Protein AF-A0A1C6UHA3-F1 (afdb_monomer)

Radius of gyration: 32.93 Å; Cα contacts (8 Å, |Δi|>4): 120; chains: 1; bounding box: 100×25×101 Å

pLDDT: mean 80.38, std 15.26, range [44.84, 96.75]

Organism: NCBI:txid47854

Structure (mmCIF, N/CA/C/O backbone):
data_AF-A0A1C6UHA3-F1
#
_entry.id   AF-A0A1C6UHA3-F1
#
loop_
_atom_site.group_PDB
_atom_site.id
_atom_site.type_symbol
_atom_site.label_atom_id
_atom_site.label_alt_id
_atom_site.label_comp_id
_atom_site.label_asym_id
_atom_site.label_entity_id
_atom_site.label_seq_id
_atom_site.pdbx_PDB_ins_code
_atom_site.Cartn_x
_atom_site.Cartn_y
_atom_site.Cartn_z
_atom_site.occupancy
_atom_site.B_iso_or_equiv
_atom_site.auth_seq_id
_atom_site.auth_comp_id
_atom_site.auth_asym_id
_atom_site.auth_atom_id
_atom_site.pdbx_PDB_model_num
ATOM 1 N N . MET A 1 1 ? 71.022 3.881 -61.311 1.00 45.41 1 MET A N 1
ATOM 2 C CA . MET A 1 1 ? 70.542 4.663 -60.153 1.00 45.41 1 MET A CA 1
ATOM 3 C C . MET A 1 1 ? 69.041 4.876 -60.318 1.00 45.41 1 MET A C 1
ATOM 5 O O . MET A 1 1 ? 68.654 5.735 -61.092 1.00 45.41 1 MET A O 1
ATOM 9 N N . THR A 1 2 ? 68.198 4.044 -59.701 1.00 50.44 2 THR A N 1
ATOM 10 C CA . THR A 1 2 ? 66.730 4.044 -59.923 1.00 50.44 2 THR A CA 1
ATOM 11 C C . THR A 1 2 ? 65.929 3.877 -58.622 1.00 50.44 2 THR A C 1
ATOM 13 O O . THR A 1 2 ? 64.820 3.357 -58.639 1.00 50.44 2 THR A O 1
ATOM 16 N N . TRP A 1 3 ? 66.465 4.322 -57.479 1.00 54.47 3 TRP A N 1
ATOM 17 C CA . TRP A 1 3 ? 65.845 4.090 -56.164 1.00 54.47 3 TRP A CA 1
ATOM 18 C C . TRP A 1 3 ? 64.985 5.251 -55.613 1.00 54.47 3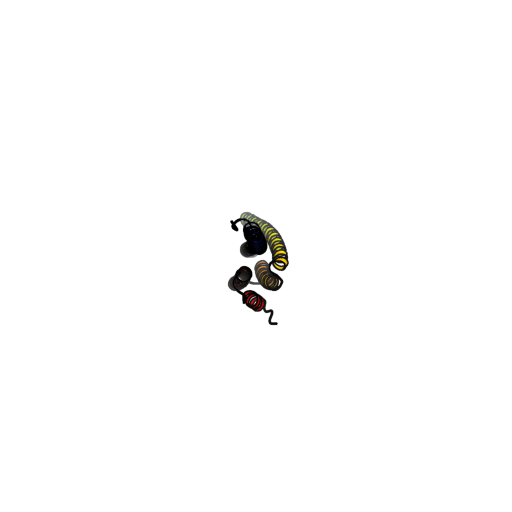 TRP A C 1
ATOM 20 O O . TRP A 1 3 ? 64.505 5.166 -54.492 1.00 54.47 3 TRP A O 1
ATOM 30 N N . GLU A 1 4 ? 64.726 6.327 -56.361 1.00 46.72 4 GLU A N 1
ATOM 31 C CA . GLU A 1 4 ? 64.036 7.505 -55.784 1.00 46.72 4 GLU A CA 1
ATOM 32 C C . GLU A 1 4 ? 62.542 7.646 -56.124 1.00 46.72 4 GLU A C 1
ATOM 34 O O . GLU A 1 4 ? 61.866 8.502 -55.562 1.00 46.72 4 GLU A O 1
ATOM 39 N N . TRP A 1 5 ? 61.962 6.781 -56.963 1.00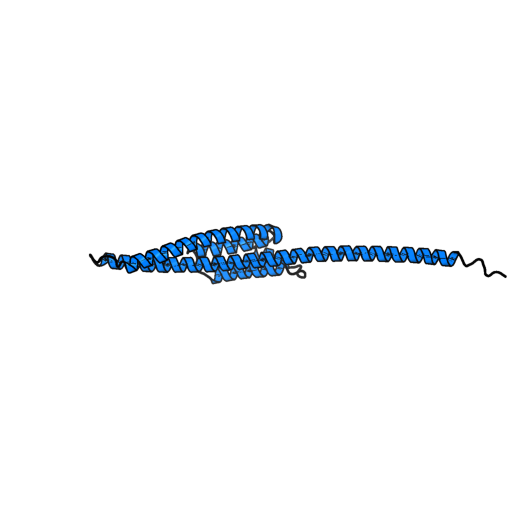 48.22 5 TRP A N 1
ATOM 40 C CA . TRP A 1 5 ? 60.587 6.995 -57.452 1.00 48.22 5 TRP A CA 1
ATOM 41 C C . TRP A 1 5 ? 59.474 6.219 -56.727 1.00 48.22 5 TRP A C 1
ATOM 43 O O . TRP A 1 5 ? 58.305 6.419 -57.041 1.00 48.22 5 TRP A O 1
ATOM 53 N N . LEU A 1 6 ? 59.783 5.373 -55.736 1.00 46.56 6 LEU A N 1
ATOM 54 C CA . LEU A 1 6 ? 58.764 4.594 -54.999 1.00 46.56 6 LEU A CA 1
ATOM 55 C C . LEU A 1 6 ? 58.391 5.165 -53.618 1.00 46.56 6 LEU A C 1
ATOM 57 O O . LEU A 1 6 ? 57.529 4.615 -52.934 1.00 46.56 6 LEU A O 1
ATOM 61 N N . ALA A 1 7 ? 59.000 6.275 -53.199 1.00 45.66 7 ALA A N 1
ATOM 62 C CA . ALA A 1 7 ? 58.782 6.850 -51.869 1.00 45.66 7 ALA A CA 1
ATOM 63 C C . ALA A 1 7 ? 57.411 7.547 -51.640 1.00 45.66 7 ALA A C 1
ATOM 65 O O . ALA A 1 7 ? 56.902 7.457 -50.518 1.00 45.66 7 ALA A O 1
ATOM 66 N N . PRO A 1 8 ? 56.755 8.206 -52.627 1.00 50.47 8 PRO A N 1
ATOM 67 C CA . PRO A 1 8 ? 55.516 8.950 -52.348 1.00 50.47 8 PRO A CA 1
ATOM 68 C C . PRO A 1 8 ? 54.247 8.084 -52.315 1.00 50.47 8 PRO A C 1
ATOM 70 O O . PRO A 1 8 ? 53.268 8.431 -51.658 1.00 50.47 8 PRO A O 1
ATOM 73 N N . THR A 1 9 ? 54.223 6.956 -53.028 1.00 46.12 9 THR A N 1
ATOM 74 C CA . THR A 1 9 ? 53.013 6.124 -53.149 1.00 46.12 9 THR A CA 1
ATOM 75 C C . THR A 1 9 ? 52.784 5.249 -51.921 1.00 46.12 9 THR A C 1
ATOM 77 O O . THR A 1 9 ? 51.642 5.076 -51.500 1.00 46.12 9 THR A O 1
ATOM 80 N N . ALA A 1 10 ? 53.850 4.745 -51.293 1.00 44.84 10 ALA A N 1
ATOM 81 C CA . ALA A 1 10 ? 53.740 3.925 -50.087 1.00 44.84 10 ALA A CA 1
ATOM 82 C C . ALA A 1 10 ? 53.212 4.728 -48.881 1.00 44.84 10 ALA A C 1
ATOM 84 O O . ALA A 1 10 ? 52.379 4.237 -48.123 1.00 44.84 10 ALA A O 1
ATOM 85 N N . THR A 1 11 ? 53.629 5.989 -48.731 1.00 47.34 11 THR A N 1
ATOM 86 C CA . THR A 1 11 ? 53.177 6.872 -47.641 1.00 47.34 11 THR A CA 1
ATOM 87 C C . THR A 1 11 ? 51.738 7.358 -47.830 1.00 47.34 11 THR A C 1
ATOM 89 O O . THR A 1 11 ? 50.995 7.439 -46.852 1.00 47.34 11 THR A O 1
ATOM 92 N N . ALA A 1 12 ? 51.293 7.588 -49.069 1.00 45.84 12 ALA A N 1
ATOM 93 C CA . ALA A 1 12 ? 49.904 7.954 -49.362 1.00 45.84 12 ALA A CA 1
ATOM 94 C C . ALA A 1 12 ? 48.902 6.822 -49.044 1.00 45.84 12 ALA A C 1
ATOM 96 O O . ALA A 1 12 ? 47.834 7.078 -48.485 1.00 45.84 12 ALA A O 1
ATOM 97 N N . VAL A 1 13 ? 49.253 5.562 -49.339 1.00 47.34 13 VAL A N 1
ATOM 98 C CA . VAL A 1 13 ? 48.403 4.390 -49.042 1.00 47.34 13 VAL A CA 1
ATOM 99 C C . VAL A 1 13 ? 48.335 4.116 -47.536 1.00 47.34 13 VAL A C 1
ATOM 101 O O . VAL A 1 13 ? 47.257 3.834 -47.015 1.00 47.34 13 VAL A O 1
ATOM 104 N N . VAL A 1 14 ? 49.450 4.275 -46.814 1.00 49.59 14 VAL A N 1
ATOM 105 C CA . VAL A 1 14 ? 49.478 4.171 -45.343 1.00 49.59 14 VAL A CA 1
ATOM 106 C C . VAL A 1 14 ? 48.678 5.305 -44.689 1.00 49.59 14 VAL A C 1
ATOM 108 O O . VAL A 1 14 ? 47.959 5.062 -43.722 1.00 49.59 14 VAL A O 1
ATOM 111 N N . GLY A 1 15 ? 48.718 6.520 -45.248 1.00 46.62 15 GLY A N 1
ATOM 112 C CA . GLY A 1 15 ? 47.900 7.650 -44.798 1.00 46.62 15 GLY A CA 1
ATOM 113 C C . GLY A 1 15 ? 46.396 7.401 -44.955 1.00 46.62 15 GLY A C 1
ATOM 114 O O . GLY A 1 15 ? 45.638 7.608 -44.010 1.00 46.62 15 GLY A O 1
ATOM 115 N N . LEU A 1 16 ? 45.954 6.879 -46.105 1.00 50.12 16 LEU A N 1
ATOM 116 C CA . LEU A 1 16 ? 44.545 6.531 -46.338 1.00 50.12 16 LEU A CA 1
ATOM 117 C C . LEU A 1 16 ? 44.081 5.333 -45.498 1.00 50.12 16 LEU A C 1
ATOM 119 O O . LEU A 1 16 ? 42.964 5.355 -44.986 1.00 50.12 16 LEU A O 1
ATOM 123 N N . ALA A 1 17 ? 44.931 4.323 -45.296 1.00 53.03 17 ALA A N 1
ATOM 124 C CA . ALA A 1 17 ? 44.636 3.202 -44.403 1.00 53.03 17 ALA A CA 1
ATOM 125 C C . ALA A 1 17 ? 44.541 3.648 -42.930 1.00 53.03 17 ALA A C 1
ATOM 127 O O . ALA A 1 17 ? 43.653 3.197 -42.208 1.00 53.03 17 ALA A O 1
ATOM 128 N N . GLY A 1 18 ? 45.392 4.584 -42.494 1.00 45.88 18 GLY A N 1
ATOM 129 C CA . GLY A 1 18 ? 45.322 5.201 -41.166 1.00 45.88 18 GLY A CA 1
ATOM 130 C C . GLY A 1 18 ? 44.066 6.054 -40.966 1.00 45.88 18 GLY A C 1
ATOM 131 O O . GLY A 1 18 ? 43.426 5.981 -39.916 1.00 45.88 18 GLY A O 1
ATOM 132 N N . ILE A 1 19 ? 43.647 6.805 -41.989 1.00 56.72 19 ILE A N 1
ATOM 133 C CA . ILE A 1 19 ? 42.394 7.579 -41.974 1.00 56.72 19 ILE A CA 1
ATOM 134 C C . ILE A 1 19 ? 41.176 6.640 -41.968 1.00 56.72 19 ILE A C 1
ATOM 136 O O . ILE A 1 19 ? 40.264 6.819 -41.168 1.00 56.72 19 ILE A O 1
ATOM 140 N N . ALA A 1 20 ? 41.165 5.587 -42.788 1.00 53.59 20 ALA A N 1
ATOM 141 C CA . ALA A 1 20 ? 40.077 4.607 -42.798 1.00 53.59 20 ALA A CA 1
ATOM 142 C C . ALA A 1 20 ? 39.985 3.831 -41.470 1.00 53.59 20 ALA A C 1
ATOM 144 O O . ALA A 1 20 ? 38.890 3.634 -40.942 1.00 53.59 20 ALA A O 1
ATOM 145 N N . GLY A 1 21 ? 41.128 3.452 -40.889 1.00 45.94 21 GLY A N 1
ATOM 146 C CA . GLY A 1 21 ? 41.209 2.791 -39.586 1.00 45.94 21 GLY A CA 1
ATOM 147 C C . GLY A 1 21 ? 40.730 3.680 -38.437 1.00 45.94 21 GLY A C 1
ATOM 148 O O . GLY A 1 21 ? 39.984 3.221 -37.575 1.00 45.94 21 GLY A O 1
ATOM 149 N N . THR A 1 22 ? 41.079 4.968 -38.447 1.00 59.91 22 THR A N 1
ATOM 150 C CA . THR A 1 22 ? 40.611 5.931 -37.435 1.00 59.91 22 THR A CA 1
ATOM 151 C C . THR A 1 22 ? 39.131 6.277 -37.593 1.00 59.91 22 THR A C 1
ATOM 153 O O . THR A 1 22 ? 38.433 6.370 -36.588 1.00 59.91 22 THR A O 1
ATOM 156 N N . VAL A 1 23 ? 38.603 6.373 -38.818 1.00 55.75 23 VAL A N 1
ATOM 157 C CA . VAL A 1 23 ? 37.156 6.536 -39.068 1.00 55.75 23 VAL A CA 1
ATOM 158 C C . VAL A 1 23 ? 36.370 5.285 -38.646 1.00 55.75 23 VAL A C 1
ATOM 160 O O . VAL A 1 23 ? 35.312 5.400 -38.021 1.00 55.75 23 VAL A O 1
ATOM 163 N N . GLY A 1 24 ? 36.892 4.084 -38.912 1.00 48.84 24 GLY A N 1
ATOM 164 C CA . GLY A 1 24 ? 36.317 2.816 -38.446 1.00 48.84 24 GLY A CA 1
ATOM 165 C C . GLY A 1 24 ? 36.322 2.688 -36.918 1.00 48.84 24 GLY A C 1
ATOM 166 O O . GLY A 1 24 ? 35.302 2.369 -36.310 1.00 48.84 24 GLY A O 1
ATOM 167 N N . ALA A 1 25 ? 37.438 3.026 -36.271 1.00 57.00 25 ALA A N 1
ATOM 168 C CA . ALA A 1 25 ? 37.541 3.042 -34.815 1.00 57.00 25 ALA A CA 1
ATOM 169 C C . ALA A 1 25 ? 36.638 4.114 -34.180 1.00 57.00 25 ALA A C 1
ATOM 171 O O . ALA A 1 25 ? 35.987 3.841 -33.176 1.00 57.00 25 ALA A O 1
ATOM 172 N N . ALA A 1 26 ? 36.526 5.305 -34.778 1.00 54.06 26 ALA A N 1
ATOM 173 C CA . ALA A 1 26 ? 35.651 6.373 -34.294 1.00 54.06 26 ALA A CA 1
ATOM 174 C C . ALA A 1 26 ? 34.162 6.026 -34.447 1.00 54.06 26 ALA A C 1
ATOM 176 O O . ALA A 1 26 ? 33.359 6.348 -33.573 1.00 54.06 26 ALA A O 1
ATOM 177 N N . THR A 1 27 ? 33.772 5.341 -35.526 1.00 55.53 27 THR A N 1
ATOM 178 C CA . THR A 1 27 ? 32.389 4.869 -35.708 1.00 55.53 27 THR A CA 1
ATOM 179 C C . THR A 1 27 ? 32.036 3.738 -34.744 1.00 55.53 27 THR A C 1
ATOM 181 O O . THR A 1 27 ? 30.939 3.753 -34.184 1.00 55.53 27 THR A O 1
ATOM 184 N N . LEU A 1 28 ? 32.963 2.814 -34.473 1.00 54.97 28 LEU A N 1
ATOM 185 C CA . LEU A 1 28 ? 32.806 1.799 -33.427 1.00 54.97 28 LEU A CA 1
ATOM 186 C C . LEU A 1 28 ? 32.741 2.428 -32.029 1.00 54.97 28 LEU A C 1
ATOM 188 O O . LEU A 1 28 ? 31.811 2.133 -31.286 1.00 54.97 28 LEU A O 1
ATOM 192 N N . ALA A 1 29 ? 33.645 3.354 -31.701 1.00 55.91 29 ALA A N 1
ATOM 193 C CA . ALA A 1 29 ? 33.641 4.076 -30.428 1.00 55.91 29 ALA A CA 1
ATOM 194 C C . ALA A 1 29 ? 32.355 4.894 -30.228 1.00 55.91 29 ALA A C 1
ATOM 196 O O . ALA A 1 29 ? 31.810 4.950 -29.130 1.00 55.91 29 ALA A O 1
ATOM 197 N N . ARG A 1 30 ? 31.813 5.495 -31.294 1.00 58.19 30 ARG A N 1
ATOM 198 C CA . ARG A 1 30 ? 30.532 6.209 -31.234 1.00 58.19 30 ARG A CA 1
ATOM 199 C C . ARG A 1 30 ? 29.360 5.255 -31.008 1.00 58.19 30 ARG A C 1
ATOM 201 O O . ARG A 1 30 ? 28.447 5.596 -30.263 1.00 58.19 30 ARG A O 1
ATOM 208 N N . ARG A 1 31 ? 29.374 4.064 -31.616 1.00 64.19 31 ARG A N 1
ATOM 209 C CA . ARG A 1 31 ? 28.359 3.026 -31.363 1.00 64.19 31 ARG A CA 1
ATOM 210 C C . ARG A 1 31 ? 28.413 2.533 -29.919 1.00 64.19 31 ARG A C 1
ATOM 212 O O . ARG A 1 31 ? 27.379 2.540 -29.263 1.00 64.19 31 ARG A O 1
ATOM 219 N N . THR A 1 32 ? 29.598 2.225 -29.395 1.00 62.12 32 THR A N 1
ATOM 220 C CA . THR A 1 32 ? 29.751 1.784 -28.000 1.00 62.12 32 THR A CA 1
ATOM 221 C C . THR A 1 32 ? 29.416 2.892 -26.998 1.00 62.12 32 THR A C 1
ATOM 223 O O . THR A 1 32 ? 28.831 2.614 -25.955 1.00 62.12 32 THR A O 1
ATOM 226 N N . GLN A 1 33 ? 29.690 4.164 -27.307 1.00 64.94 33 GLN A N 1
ATOM 227 C CA . GLN A 1 33 ? 29.239 5.301 -26.489 1.00 64.94 33 GLN A CA 1
ATOM 228 C C . GLN A 1 33 ? 27.713 5.453 -26.480 1.00 64.94 33 GLN A C 1
ATOM 230 O O . GLN A 1 33 ? 27.123 5.719 -25.437 1.00 64.94 33 GLN A O 1
ATOM 235 N N . ILE A 1 34 ? 27.052 5.259 -27.624 1.00 71.50 34 ILE A N 1
ATOM 236 C CA . ILE A 1 34 ? 25.585 5.300 -27.701 1.00 71.50 34 ILE A CA 1
ATOM 237 C C . ILE A 1 34 ? 24.976 4.119 -26.940 1.00 71.50 34 ILE A C 1
ATOM 239 O O . ILE A 1 34 ? 23.998 4.297 -26.219 1.00 71.50 34 ILE A O 1
ATOM 243 N N . GLU A 1 35 ? 25.546 2.923 -27.071 1.00 67.06 35 GLU A N 1
ATOM 244 C CA . GLU A 1 35 ? 25.091 1.733 -26.348 1.00 67.06 35 GLU A CA 1
ATOM 245 C C . GLU A 1 35 ? 25.299 1.870 -24.839 1.00 67.06 35 GLU A C 1
ATOM 247 O O . GLU A 1 35 ? 24.369 1.619 -24.080 1.00 67.06 35 GLU A O 1
ATOM 252 N N . THR A 1 36 ? 26.455 2.358 -24.384 1.00 69.19 36 THR A N 1
ATOM 253 C CA . THR A 1 36 ? 26.695 2.605 -22.951 1.00 69.19 36 THR A CA 1
ATOM 254 C C . THR A 1 36 ? 25.779 3.696 -22.396 1.00 69.19 36 THR A C 1
ATOM 256 O O . THR A 1 36 ? 25.233 3.520 -21.309 1.00 69.19 36 THR A O 1
ATOM 259 N N . ALA A 1 37 ? 25.519 4.773 -23.146 1.00 68.94 37 ALA A N 1
ATOM 260 C CA . ALA A 1 37 ? 24.550 5.798 -22.753 1.00 68.94 37 ALA A CA 1
ATOM 261 C C . ALA A 1 37 ? 23.113 5.248 -22.672 1.00 68.94 37 ALA A C 1
ATOM 263 O O . ALA A 1 37 ? 22.382 5.564 -21.733 1.00 68.94 37 ALA A O 1
ATOM 264 N N . ARG A 1 38 ? 22.709 4.383 -23.614 1.00 71.62 38 ARG A N 1
ATOM 265 C CA . ARG A 1 38 ? 21.411 3.687 -23.567 1.00 71.62 38 ARG A CA 1
ATOM 266 C C . ARG A 1 38 ? 21.313 2.766 -22.354 1.00 71.62 38 ARG A C 1
ATOM 268 O O . ARG A 1 38 ? 20.312 2.812 -21.649 1.00 71.62 38 ARG A O 1
ATOM 275 N N . MET A 1 39 ? 22.355 1.986 -22.076 1.00 73.62 39 MET A N 1
ATOM 276 C CA . MET A 1 39 ? 22.399 1.102 -20.908 1.00 73.62 39 MET A CA 1
ATOM 277 C C . MET A 1 39 ? 22.382 1.890 -19.593 1.00 73.62 39 MET A C 1
ATOM 279 O O . MET A 1 39 ? 21.718 1.481 -18.645 1.00 73.62 39 MET A O 1
ATOM 283 N N . ALA A 1 40 ? 23.037 3.053 -19.537 1.00 74.88 40 ALA A N 1
ATOM 284 C CA . ALA A 1 40 ? 22.969 3.948 -18.383 1.00 74.88 40 ALA A CA 1
ATOM 285 C C . ALA A 1 40 ? 21.541 4.470 -18.145 1.00 74.88 40 ALA A C 1
ATOM 287 O O . ALA A 1 40 ? 21.077 4.462 -17.007 1.00 74.88 40 ALA A O 1
ATOM 288 N N . ALA A 1 41 ? 20.824 4.857 -19.206 1.00 77.75 41 ALA A N 1
ATOM 289 C CA . ALA A 1 41 ? 19.432 5.297 -19.109 1.00 77.75 41 ALA A CA 1
ATOM 290 C C . ALA A 1 41 ? 18.488 4.169 -18.649 1.00 77.75 41 ALA A C 1
ATOM 292 O O . ALA A 1 41 ? 17.648 4.389 -17.778 1.00 77.75 41 ALA A O 1
ATOM 293 N N . VAL A 1 42 ? 18.657 2.950 -19.176 1.00 82.81 42 VAL A N 1
ATOM 294 C CA . VAL A 1 42 ? 17.879 1.770 -18.754 1.00 82.81 42 VAL A CA 1
ATOM 295 C C . VAL A 1 42 ? 18.142 1.437 -17.286 1.00 82.81 42 VAL A C 1
ATOM 297 O O . VAL A 1 42 ? 17.204 1.242 -16.517 1.00 82.81 42 VAL A O 1
ATOM 300 N N . ASN A 1 43 ? 19.408 1.433 -16.864 1.00 83.19 43 ASN A N 1
ATOM 301 C CA . ASN A 1 43 ? 19.765 1.174 -15.472 1.00 83.19 43 ASN A CA 1
ATOM 302 C C . ASN A 1 43 ? 19.211 2.242 -14.523 1.00 83.19 43 ASN A C 1
ATOM 304 O O . ASN A 1 43 ? 18.734 1.893 -13.446 1.00 83.19 43 ASN A O 1
ATOM 308 N N . ALA A 1 44 ? 19.231 3.519 -14.915 1.00 85.38 44 ALA A N 1
ATOM 309 C CA . ALA A 1 44 ? 18.640 4.597 -14.126 1.00 85.38 44 ALA A CA 1
ATOM 310 C C . ALA A 1 44 ? 17.129 4.390 -13.929 1.00 85.38 44 ALA A C 1
ATOM 312 O O . ALA A 1 44 ? 16.651 4.448 -12.797 1.00 85.38 44 ALA A O 1
ATOM 313 N N . LEU A 1 45 ? 16.402 4.048 -14.999 1.00 86.56 45 LEU A N 1
ATOM 314 C CA . LEU A 1 45 ? 14.971 3.745 -14.926 1.00 86.56 45 LEU A CA 1
ATOM 315 C C . LEU A 1 45 ? 14.681 2.526 -14.035 1.00 86.56 45 LEU A C 1
ATOM 317 O O . LEU A 1 45 ? 13.744 2.549 -13.242 1.00 86.56 45 LEU A O 1
ATOM 321 N N . LEU A 1 46 ? 15.489 1.465 -14.126 1.00 89.38 46 LEU A N 1
ATOM 322 C CA . LEU A 1 46 ? 15.340 0.288 -13.263 1.00 89.38 46 LEU A CA 1
ATOM 323 C C . LEU A 1 46 ? 15.562 0.622 -11.782 1.00 89.38 46 LEU A C 1
ATOM 325 O O . LEU A 1 46 ? 14.874 0.074 -10.924 1.00 89.38 46 LEU A O 1
ATOM 329 N N . GLN A 1 47 ? 16.500 1.517 -11.463 1.00 90.44 47 GLN A N 1
ATOM 330 C CA . GLN A 1 47 ? 16.698 1.977 -10.086 1.00 90.44 47 GLN A CA 1
ATOM 331 C C . GLN A 1 47 ? 15.519 2.820 -9.592 1.00 90.44 47 GLN A C 1
ATOM 333 O O . GLN A 1 47 ? 15.061 2.621 -8.468 1.00 90.44 47 GLN A O 1
ATOM 338 N N . GLU A 1 48 ? 14.981 3.702 -10.435 1.00 91.31 48 GLU A N 1
ATOM 339 C CA . GLU A 1 48 ? 13.786 4.488 -10.113 1.00 91.31 48 GLU A CA 1
ATOM 340 C C . GLU A 1 48 ? 12.565 3.590 -9.865 1.00 91.31 48 GLU A C 1
ATOM 342 O O . GLU A 1 48 ? 11.885 3.746 -8.849 1.00 91.31 48 GLU A O 1
ATOM 347 N N . LYS A 1 49 ? 12.347 2.582 -10.725 1.00 93.19 49 LYS A N 1
ATOM 348 C CA . LYS A 1 49 ? 11.331 1.535 -10.539 1.00 93.19 49 LYS A CA 1
ATOM 349 C C . LYS A 1 49 ? 11.476 0.841 -9.190 1.00 93.19 49 LYS A C 1
ATOM 351 O O . LYS A 1 49 ? 10.533 0.829 -8.406 1.00 93.19 49 LYS A O 1
ATOM 356 N N . ARG A 1 50 ? 12.666 0.317 -8.878 1.00 93.62 50 ARG A N 1
ATOM 357 C CA . ARG A 1 50 ? 12.932 -0.380 -7.605 1.00 93.62 50 ARG A CA 1
ATOM 358 C C . ARG A 1 50 ? 12.662 0.512 -6.396 1.00 93.62 50 ARG A C 1
ATOM 360 O O . ARG A 1 50 ? 12.021 0.067 -5.447 1.00 93.62 50 ARG A O 1
ATOM 367 N N . ALA A 1 51 ? 13.101 1.769 -6.442 1.00 94.75 51 ALA A N 1
ATOM 368 C CA . ALA A 1 51 ? 12.861 2.728 -5.370 1.00 94.75 51 ALA A CA 1
ATOM 369 C C . ALA A 1 51 ? 11.365 3.036 -5.202 1.00 94.75 51 ALA A C 1
ATOM 371 O O . ALA A 1 51 ? 10.861 3.088 -4.082 1.00 94.75 51 ALA A O 1
ATOM 372 N N . LEU A 1 52 ? 10.627 3.217 -6.300 1.00 95.25 52 LEU A N 1
ATOM 373 C CA . LEU A 1 52 ? 9.180 3.401 -6.254 1.00 95.25 52 LEU A CA 1
ATOM 374 C C . LEU A 1 52 ? 8.462 2.174 -5.684 1.00 95.25 52 LEU A C 1
ATOM 376 O O . LEU A 1 52 ? 7.595 2.332 -4.830 1.00 95.25 52 LEU A O 1
ATOM 380 N N . TYR A 1 53 ? 8.831 0.975 -6.125 1.00 96.06 53 TYR A N 1
ATOM 381 C CA . TYR A 1 53 ? 8.192 -0.277 -5.718 1.00 96.06 53 TYR A CA 1
ATOM 382 C C . TYR A 1 53 ? 8.403 -0.545 -4.232 1.00 96.06 53 TYR A C 1
ATOM 384 O O . TYR A 1 53 ? 7.439 -0.817 -3.522 1.00 96.06 53 TYR A O 1
ATOM 392 N N . ALA A 1 54 ? 9.625 -0.341 -3.736 1.00 95.50 54 ALA A N 1
ATOM 393 C CA . ALA A 1 54 ? 9.919 -0.422 -2.310 1.00 95.50 54 ALA A CA 1
ATOM 394 C C . ALA A 1 54 ? 9.095 0.586 -1.492 1.00 95.50 54 ALA A C 1
ATOM 396 O O . ALA A 1 54 ? 8.497 0.213 -0.487 1.00 95.50 54 ALA A O 1
ATOM 397 N N . ARG A 1 55 ? 8.999 1.849 -1.942 1.00 96.56 55 ARG A N 1
ATOM 398 C CA . ARG A 1 55 ? 8.172 2.870 -1.270 1.00 96.56 55 ARG A CA 1
ATOM 399 C C . ARG A 1 55 ? 6.691 2.492 -1.248 1.00 96.56 55 ARG A C 1
ATOM 401 O O . ARG A 1 55 ? 6.038 2.700 -0.234 1.00 96.56 55 ARG A O 1
ATOM 408 N N . TYR A 1 56 ? 6.167 1.949 -2.348 1.00 96.75 56 TYR A N 1
ATOM 409 C CA . TYR A 1 56 ? 4.772 1.518 -2.428 1.00 96.75 56 TYR A CA 1
ATOM 410 C C . TYR A 1 56 ? 4.482 0.361 -1.470 1.00 96.75 56 TYR A C 1
ATOM 412 O O . TYR A 1 56 ? 3.515 0.430 -0.719 1.00 96.75 56 TYR A O 1
ATOM 420 N N . LEU A 1 57 ? 5.324 -0.678 -1.476 1.00 95.62 57 LEU A N 1
ATOM 421 C CA . LEU A 1 57 ? 5.156 -1.838 -0.597 1.00 95.62 57 LEU A CA 1
ATOM 422 C C . LEU A 1 57 ? 5.255 -1.439 0.877 1.00 95.62 57 LEU A C 1
ATOM 424 O O . LEU A 1 57 ? 4.387 -1.813 1.656 1.00 95.62 57 LEU A O 1
ATOM 428 N N . HIS A 1 58 ? 6.227 -0.598 1.234 1.00 95.62 58 HIS A N 1
ATOM 429 C CA . HIS A 1 58 ? 6.364 -0.111 2.604 1.00 95.62 58 HIS A CA 1
ATOM 430 C C . HIS A 1 58 ? 5.143 0.706 3.050 1.00 95.62 58 HIS A C 1
ATOM 432 O O . HIS A 1 58 ? 4.585 0.457 4.111 1.00 95.62 58 HIS A O 1
ATOM 438 N N . ALA A 1 59 ? 4.642 1.608 2.197 1.00 95.12 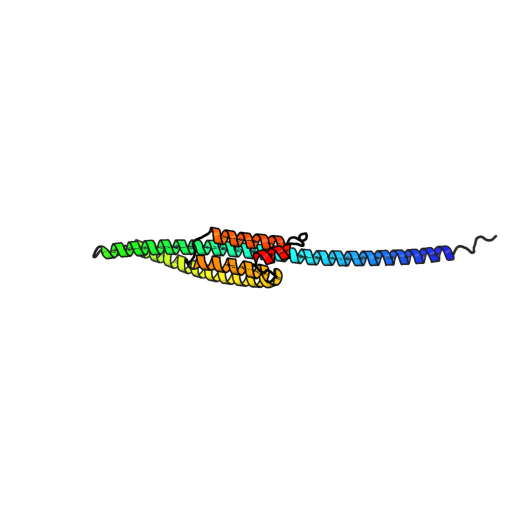59 ALA A N 1
ATOM 439 C CA . ALA A 1 59 ? 3.422 2.357 2.494 1.00 95.12 59 ALA A CA 1
ATOM 440 C C . ALA A 1 59 ? 2.184 1.447 2.638 1.00 95.12 59 ALA A C 1
ATOM 442 O O . ALA A 1 59 ? 1.267 1.770 3.392 1.00 95.12 59 ALA A O 1
ATOM 443 N N . ALA A 1 60 ? 2.135 0.324 1.914 1.00 94.56 60 ALA A N 1
ATOM 444 C CA . ALA A 1 60 ? 1.048 -0.648 2.012 1.00 94.56 60 ALA A CA 1
ATOM 445 C C . ALA A 1 60 ? 1.110 -1.446 3.324 1.00 94.56 60 ALA A C 1
ATOM 447 O O . ALA A 1 60 ? 0.070 -1.676 3.942 1.00 94.56 60 AL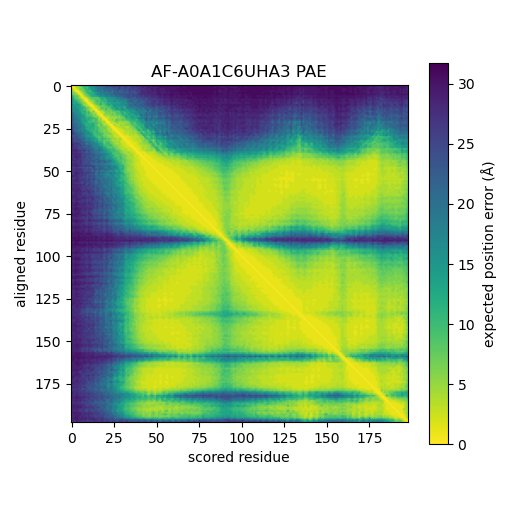A A O 1
ATOM 448 N N . GLU A 1 61 ? 2.313 -1.821 3.762 1.00 92.56 61 GLU A N 1
ATOM 449 C CA . GLU A 1 61 ? 2.560 -2.445 5.067 1.00 92.56 61 GLU A CA 1
ATOM 450 C C . GLU A 1 61 ? 2.202 -1.492 6.213 1.00 92.56 61 GLU A C 1
ATOM 452 O O . GLU A 1 61 ? 1.392 -1.848 7.066 1.00 92.56 61 GLU A O 1
ATOM 457 N N . ASP A 1 62 ? 2.683 -0.247 6.171 1.00 91.94 62 ASP A N 1
ATOM 458 C CA . ASP A 1 62 ? 2.356 0.774 7.173 1.00 91.94 62 ASP A CA 1
ATOM 459 C C . ASP A 1 62 ? 0.838 1.001 7.271 1.00 91.94 62 ASP A C 1
ATOM 461 O O . ASP A 1 62 ? 0.272 1.126 8.360 1.00 91.94 62 ASP A O 1
ATOM 465 N N . PHE A 1 63 ? 0.144 1.031 6.127 1.00 93.06 63 PHE A N 1
ATOM 466 C CA . PHE A 1 63 ? -1.312 1.148 6.089 1.00 93.06 63 PHE A CA 1
ATOM 467 C C . PHE A 1 63 ? -2.008 -0.065 6.718 1.00 93.06 63 PHE A C 1
ATOM 469 O O . PHE A 1 63 ? -2.994 0.098 7.444 1.00 93.06 63 PHE A O 1
ATOM 476 N N . ARG A 1 64 ? -1.522 -1.283 6.450 1.00 91.12 64 ARG A N 1
ATOM 477 C CA . ARG A 1 64 ? -2.050 -2.518 7.047 1.00 91.12 64 ARG A CA 1
ATOM 478 C C . ARG A 1 64 ? -1.895 -2.502 8.566 1.00 91.12 64 ARG A C 1
ATOM 480 O O . ARG A 1 64 ? -2.862 -2.788 9.278 1.00 91.12 64 ARG A O 1
ATOM 487 N N . ASP A 1 65 ? -0.713 -2.153 9.057 1.00 89.62 65 ASP A N 1
ATOM 488 C CA . ASP A 1 65 ? -0.410 -2.130 10.487 1.00 89.62 65 ASP A CA 1
ATOM 489 C C . ASP A 1 65 ? -1.270 -1.085 11.207 1.00 89.62 65 ASP A C 1
ATOM 491 O O . ASP A 1 65 ? -1.910 -1.391 12.217 1.00 89.62 65 ASP A O 1
ATOM 495 N N . ALA A 1 66 ? -1.397 0.114 10.628 1.00 90.44 66 ALA A N 1
ATOM 496 C CA . ALA A 1 66 ? -2.280 1.160 11.139 1.00 90.44 66 ALA A CA 1
ATOM 497 C C . ALA A 1 66 ? -3.764 0.743 11.125 1.00 90.44 66 ALA A C 1
ATOM 499 O O . ALA A 1 66 ? -4.492 1.012 12.083 1.00 90.44 66 ALA A O 1
ATOM 500 N N . SER A 1 67 ? -4.218 0.045 10.076 1.00 89.88 67 SER A N 1
ATOM 501 C CA . SER A 1 67 ? -5.593 -0.480 9.986 1.00 89.88 67 SER A CA 1
ATOM 502 C C . SER A 1 67 ? -5.879 -1.497 11.090 1.00 89.88 67 SER A C 1
ATOM 504 O O . SER A 1 67 ? -6.924 -1.446 11.738 1.00 89.88 67 SER A O 1
ATOM 506 N N . THR A 1 68 ? -4.931 -2.405 11.325 1.00 88.75 68 THR A N 1
ATOM 507 C CA . THR A 1 68 ? -5.040 -3.454 12.345 1.00 88.75 68 THR A CA 1
ATOM 508 C C . THR A 1 68 ? -5.058 -2.855 13.747 1.00 88.75 68 THR A C 1
ATOM 510 O O . THR A 1 68 ? -5.864 -3.252 14.589 1.00 88.75 68 THR A O 1
ATOM 513 N N . GLU A 1 69 ? -4.206 -1.864 14.005 1.00 89.38 69 GLU A N 1
ATOM 514 C CA . GLU A 1 69 ? -4.181 -1.158 15.283 1.00 89.38 69 GLU A CA 1
ATOM 515 C C . GLU A 1 69 ? -5.474 -0.366 15.522 1.00 89.38 69 GLU A C 1
ATOM 517 O O . GLU A 1 69 ? -6.032 -0.411 16.619 1.00 89.38 69 GLU A O 1
ATOM 522 N N . LEU A 1 70 ? -6.009 0.305 14.497 1.00 89.62 70 LEU A N 1
ATOM 523 C CA . LEU A 1 70 ? -7.296 0.997 14.593 1.00 89.62 70 LEU A CA 1
ATOM 524 C C . LEU A 1 70 ? -8.442 0.027 14.911 1.00 89.62 70 LEU A C 1
ATOM 526 O O . LEU A 1 70 ? -9.304 0.346 15.733 1.00 89.62 70 LEU A O 1
ATOM 530 N N . LEU A 1 71 ? -8.447 -1.159 14.295 1.00 88.69 71 LEU A N 1
ATOM 531 C CA . LEU A 1 71 ? -9.429 -2.201 14.587 1.00 88.69 71 LEU A CA 1
ATOM 532 C C . LEU A 1 71 ? -9.343 -2.637 16.055 1.00 88.69 71 LEU A C 1
ATOM 534 O O . LEU A 1 71 ? -10.359 -2.626 16.746 1.00 88.69 71 LEU A O 1
ATOM 538 N N . ARG A 1 72 ? -8.135 -2.921 16.562 1.00 89.31 72 ARG A N 1
ATOM 539 C CA . ARG A 1 72 ? -7.913 -3.291 17.973 1.00 89.31 72 ARG A CA 1
ATOM 540 C C . ARG A 1 72 ? -8.369 -2.205 18.944 1.00 89.31 72 ARG A C 1
ATOM 542 O O . ARG A 1 72 ? -8.973 -2.513 19.968 1.00 89.31 72 ARG A O 1
ATOM 549 N N . LEU A 1 73 ? -8.102 -0.937 18.632 1.00 90.00 73 LEU A N 1
ATOM 550 C CA . LEU A 1 73 ? -8.553 0.191 19.450 1.00 90.00 73 LEU A CA 1
ATOM 551 C C . LEU A 1 73 ? -10.079 0.297 19.481 1.00 90.00 73 LEU A C 1
ATOM 553 O O . LEU A 1 73 ? -10.650 0.555 20.541 1.00 90.00 73 LEU A O 1
ATOM 557 N N . ASN A 1 74 ? -10.744 0.075 18.346 1.00 88.19 74 ASN A N 1
ATOM 558 C CA . ASN A 1 74 ? -12.202 0.062 18.285 1.00 88.19 74 ASN A CA 1
ATOM 559 C C . ASN A 1 74 ? -12.796 -1.130 19.041 1.00 88.19 74 ASN A C 1
ATOM 561 O O . ASN A 1 74 ? -13.721 -0.927 19.817 1.00 88.19 74 ASN A O 1
ATOM 565 N N . GLU A 1 75 ? -12.223 -2.329 18.916 1.00 90.31 75 GLU A N 1
ATOM 566 C CA . GLU A 1 75 ? -12.652 -3.504 19.687 1.00 90.31 75 GLU A CA 1
ATOM 567 C C . GLU A 1 75 ? -12.477 -3.287 21.202 1.00 90.31 75 GLU A C 1
ATOM 569 O O . GLU A 1 75 ? -13.379 -3.593 21.982 1.00 90.31 75 GLU A O 1
ATOM 574 N N . ALA A 1 76 ? -11.360 -2.687 21.635 1.00 90.00 76 ALA A N 1
ATOM 575 C CA . ALA A 1 76 ? -11.133 -2.337 23.039 1.00 90.00 76 ALA A CA 1
ATOM 576 C C . ALA A 1 76 ? -12.136 -1.287 23.548 1.00 90.00 76 ALA A C 1
ATOM 578 O O . ALA A 1 76 ? -12.660 -1.405 24.657 1.00 90.00 76 ALA A O 1
ATOM 579 N N . LYS A 1 77 ? -12.428 -0.272 22.728 1.00 88.06 77 LYS A N 1
ATOM 580 C CA . LYS A 1 77 ? -13.436 0.752 23.026 1.00 88.06 77 LYS A CA 1
ATOM 581 C C . LYS A 1 77 ? -14.830 0.134 23.149 1.00 88.06 77 LYS A C 1
ATOM 583 O O . LYS A 1 77 ? -15.532 0.434 24.109 1.00 88.06 77 LYS A O 1
ATOM 588 N N . ASP A 1 78 ? -15.212 -0.745 22.228 1.00 88.44 78 ASP A N 1
ATOM 589 C CA . ASP A 1 78 ? -16.521 -1.401 22.227 1.00 88.44 78 ASP A CA 1
ATOM 590 C C . ASP A 1 78 ? -16.677 -2.341 23.432 1.00 88.44 78 ASP A C 1
ATOM 592 O O . ASP A 1 78 ? -17.715 -2.322 24.092 1.00 88.44 78 ASP A O 1
ATOM 596 N N . ALA A 1 79 ? -15.625 -3.077 23.807 1.00 89.12 79 ALA A N 1
ATOM 597 C CA . ALA A 1 79 ? -15.613 -3.889 25.025 1.00 89.12 79 ALA A CA 1
ATOM 598 C C . ALA A 1 79 ? -15.793 -3.043 26.302 1.00 89.12 79 ALA A C 1
ATOM 600 O O . ALA A 1 79 ? -16.520 -3.438 27.217 1.00 89.12 79 ALA A O 1
ATOM 601 N N . MET A 1 80 ? -15.170 -1.860 26.365 1.00 85.69 80 MET A N 1
ATOM 602 C CA . MET A 1 80 ? -15.341 -0.929 27.488 1.00 85.69 80 MET A CA 1
ATOM 603 C C . MET A 1 80 ? -16.736 -0.294 27.517 1.00 85.69 80 MET A C 1
ATOM 605 O O . MET A 1 80 ? -17.320 -0.151 28.591 1.00 85.69 80 MET A O 1
ATOM 609 N N . LEU A 1 81 ? -17.299 0.045 26.354 1.00 85.62 81 LEU A N 1
ATOM 610 C CA . LEU A 1 81 ? -18.674 0.537 26.240 1.00 85.62 81 LEU A CA 1
ATOM 611 C C . LEU A 1 81 ? -19.696 -0.523 26.660 1.00 85.62 81 LEU A C 1
ATOM 613 O O . LEU A 1 81 ? -20.693 -0.191 27.297 1.00 85.62 81 LEU A O 1
ATOM 617 N N . GLU A 1 82 ? -19.442 -1.792 26.359 1.00 86.88 82 GLU A N 1
ATOM 618 C CA . GLU A 1 82 ? -20.306 -2.883 26.801 1.00 86.88 82 GLU A CA 1
ATOM 619 C C . GLU A 1 82 ? -20.225 -3.079 28.320 1.00 86.88 82 GLU A C 1
ATOM 621 O O . GLU A 1 82 ? -21.251 -3.162 28.992 1.00 86.88 82 GLU A O 1
ATOM 626 N N . ARG A 1 83 ? -19.019 -3.016 28.901 1.00 82.06 83 ARG A N 1
ATOM 627 C CA . ARG A 1 83 ? -18.835 -3.040 30.362 1.00 82.06 83 ARG A CA 1
ATOM 628 C C . ARG A 1 83 ? -19.538 -1.873 31.061 1.00 82.06 83 ARG A C 1
ATOM 630 O O . ARG A 1 83 ? -20.051 -2.049 32.170 1.00 82.06 83 ARG A O 1
ATOM 637 N N . LEU A 1 84 ? -19.565 -0.703 30.419 1.00 81.69 84 LEU A N 1
ATOM 638 C CA . LEU A 1 84 ? -20.306 0.468 30.878 1.00 81.69 84 LEU A CA 1
ATOM 639 C C . LEU A 1 84 ? -21.821 0.221 30.854 1.00 81.69 84 LEU A C 1
ATOM 641 O O . LEU A 1 84 ? -22.492 0.527 31.836 1.00 81.69 84 LEU A O 1
ATOM 645 N N . ARG A 1 85 ? -22.357 -0.359 29.772 1.00 81.56 85 ARG A N 1
ATOM 646 C CA . ARG A 1 85 ? -23.779 -0.742 29.686 1.00 81.56 85 ARG A CA 1
ATOM 647 C C . ARG A 1 85 ? -24.164 -1.733 30.778 1.00 81.56 85 ARG A C 1
ATOM 649 O O . ARG A 1 85 ? -25.125 -1.486 31.492 1.00 81.56 85 ARG A O 1
ATOM 656 N N . SER A 1 86 ? -23.353 -2.769 30.998 1.00 80.56 86 SER A N 1
ATOM 657 C CA . SER A 1 86 ? -23.599 -3.736 32.077 1.00 80.56 86 SER A CA 1
ATOM 658 C C . SER A 1 86 ? -23.581 -3.103 33.477 1.00 80.56 86 SER A C 1
ATOM 660 O O . SER A 1 86 ? -24.240 -3.611 34.376 1.00 80.56 86 SER A O 1
ATOM 662 N N . HIS A 1 87 ? -22.830 -2.011 33.685 1.00 73.44 87 HIS A N 1
ATOM 663 C CA . HIS A 1 87 ? -22.877 -1.238 34.937 1.00 73.44 87 HIS A CA 1
ATOM 664 C C . HIS A 1 87 ? -24.132 -0.372 35.050 1.00 73.44 87 HIS A C 1
ATOM 666 O O . HIS A 1 87 ? -24.660 -0.217 36.145 1.00 73.44 87 HIS A O 1
ATOM 672 N N . LEU A 1 88 ? -24.605 0.195 33.939 1.00 69.25 88 LEU A N 1
ATOM 673 C CA . LEU A 1 88 ? -25.833 0.992 33.905 1.00 69.25 88 LEU A CA 1
ATOM 674 C C . LEU A 1 88 ? -27.083 0.139 34.166 1.00 69.25 88 LEU A C 1
ATOM 676 O O . LEU A 1 88 ? -28.025 0.634 34.775 1.00 69.25 88 LEU A O 1
ATOM 680 N N . ASP A 1 89 ? -27.063 -1.137 33.775 1.00 69.69 89 ASP A N 1
ATOM 681 C CA . ASP A 1 89 ? -28.146 -2.097 34.031 1.00 69.69 89 ASP A CA 1
ATOM 682 C C . ASP A 1 89 ? -28.229 -2.566 35.505 1.00 69.69 89 ASP A C 1
ATOM 684 O O . ASP A 1 89 ? -29.175 -3.260 35.873 1.00 69.69 89 ASP A O 1
ATOM 688 N N . LEU A 1 90 ? -27.259 -2.212 36.364 1.00 63.97 90 LEU A N 1
ATOM 689 C CA . LEU A 1 90 ? -27.178 -2.650 37.771 1.00 63.97 90 LEU A CA 1
ATOM 690 C C . LEU A 1 90 ? -27.843 -1.702 38.796 1.00 63.97 90 LEU A C 1
ATOM 692 O O . LEU A 1 90 ? -27.645 -1.900 39.991 1.00 63.97 90 LEU A O 1
ATOM 696 N N . ASP A 1 91 ? -28.656 -0.740 38.351 1.00 59.31 91 ASP A N 1
ATOM 697 C CA . ASP A 1 91 ? -29.348 0.290 39.151 1.00 59.31 91 ASP A CA 1
ATOM 698 C C . ASP A 1 91 ? -28.435 1.183 40.041 1.00 59.31 91 ASP A C 1
ATOM 700 O O . ASP A 1 91 ? -27.753 0.756 40.974 1.00 59.31 91 ASP A O 1
ATOM 704 N N . ASP A 1 92 ? -28.486 2.491 39.758 1.00 60.66 92 ASP A N 1
ATOM 705 C CA . ASP A 1 92 ? -28.067 3.641 40.587 1.00 60.66 92 ASP A CA 1
ATOM 706 C C . ASP A 1 92 ? -26.601 3.776 41.052 1.00 60.66 92 ASP A C 1
ATOM 708 O O . ASP A 1 92 ? -26.280 4.691 41.819 1.00 60.66 92 ASP A O 1
ATOM 712 N N . GLN A 1 93 ? -25.658 2.968 40.556 1.00 64.06 93 GLN A N 1
ATOM 713 C CA . GLN A 1 93 ? -24.236 3.250 40.796 1.00 64.06 93 GLN A CA 1
ATOM 714 C C . GLN A 1 93 ? -23.694 4.298 39.809 1.00 64.06 93 GLN A C 1
ATOM 716 O O . GLN A 1 93 ? -23.799 4.119 38.592 1.00 64.06 93 GLN A O 1
ATOM 721 N N . PRO A 1 94 ? -23.081 5.399 40.292 1.00 70.31 94 PRO A N 1
ATOM 722 C CA . PRO A 1 94 ? -22.451 6.369 39.412 1.00 70.31 94 PRO A CA 1
ATOM 723 C C . PRO A 1 94 ? -21.328 5.692 38.623 1.00 70.31 94 PRO A C 1
ATOM 725 O O . PRO A 1 94 ? -20.486 4.997 39.190 1.00 70.31 94 PRO A O 1
ATOM 728 N N . ILE A 1 95 ? -21.312 5.918 37.307 1.00 75.38 95 ILE A N 1
ATOM 729 C CA . ILE A 1 95 ? -20.265 5.405 36.418 1.00 75.38 95 ILE A CA 1
ATOM 730 C C . ILE A 1 95 ? -18.890 5.803 36.986 1.00 75.38 95 ILE A C 1
ATOM 732 O O . ILE A 1 95 ? -18.662 7.011 37.143 1.00 75.38 95 ILE A O 1
ATOM 736 N N . PRO A 1 96 ? -17.970 4.845 37.216 1.00 81.88 96 PRO A N 1
ATOM 737 C CA . PRO A 1 96 ? -16.627 5.139 37.700 1.00 81.88 96 PRO A CA 1
ATOM 738 C C . PRO A 1 96 ? -15.910 6.136 36.785 1.00 81.88 96 PRO A C 1
ATOM 740 O O . PRO A 1 96 ? -15.842 5.939 35.569 1.00 81.88 96 PRO A O 1
ATOM 743 N N . ASP A 1 97 ? -15.359 7.206 37.358 1.00 84.19 97 ASP A N 1
ATOM 744 C CA . ASP A 1 97 ? -14.671 8.246 36.581 1.00 84.19 97 ASP A CA 1
ATOM 745 C C . ASP A 1 97 ? -13.419 7.714 35.867 1.00 84.19 97 ASP A C 1
ATOM 747 O O . ASP A 1 97 ? -13.095 8.175 34.773 1.00 84.19 97 ASP A O 1
ATOM 751 N N . GLU A 1 98 ? -12.783 6.679 36.423 1.00 84.69 98 GLU A N 1
ATOM 752 C CA . GLU A 1 98 ? -11.690 5.934 35.784 1.00 84.69 98 GLU A CA 1
ATOM 753 C C . GLU A 1 98 ? -12.126 5.340 34.436 1.00 84.69 98 GLU A C 1
ATOM 755 O O . GLU A 1 98 ? -11.447 5.517 33.427 1.00 84.69 98 GLU A O 1
ATOM 760 N N . LEU A 1 99 ? -13.317 4.734 34.376 1.00 81.06 99 LEU A N 1
ATOM 761 C CA . LEU A 1 99 ? -13.834 4.099 33.161 1.00 81.06 99 LEU A CA 1
ATOM 762 C C . LEU A 1 99 ? -14.166 5.136 32.075 1.00 81.06 99 LEU A C 1
ATOM 764 O O . LEU A 1 99 ? -13.907 4.918 30.891 1.00 81.06 99 LEU A O 1
ATOM 768 N N . LYS A 1 100 ? -14.696 6.304 32.471 1.00 82.19 100 LYS A N 1
ATOM 769 C CA . LYS A 1 100 ? -14.921 7.433 31.548 1.00 82.19 100 LYS A CA 1
ATOM 770 C C . LYS A 1 100 ? -13.602 7.971 30.996 1.00 82.19 100 LYS A C 1
ATOM 772 O O . LYS A 1 100 ? -13.518 8.266 29.803 1.00 82.19 100 LYS A O 1
ATOM 777 N N . ALA A 1 101 ? -12.590 8.111 31.854 1.00 87.88 101 ALA A N 1
ATOM 778 C CA . ALA A 1 101 ? -11.269 8.580 31.455 1.00 87.88 101 ALA A CA 1
ATOM 779 C C . ALA A 1 101 ? -10.617 7.611 30.457 1.00 87.88 101 ALA A C 1
ATOM 781 O O . ALA A 1 101 ? -10.140 8.050 29.412 1.00 87.88 101 ALA A O 1
ATOM 782 N N . GLU A 1 102 ? -10.674 6.302 30.715 1.00 87.38 102 GLU A N 1
ATOM 783 C CA . GLU A 1 102 ? -10.145 5.275 29.811 1.00 87.38 102 GLU A CA 1
ATOM 784 C C . GLU A 1 102 ? -10.844 5.269 28.443 1.00 87.38 102 GLU A C 1
ATOM 786 O O . GLU A 1 102 ? -10.167 5.273 27.412 1.00 87.38 102 GLU A O 1
ATOM 791 N N . ILE A 1 103 ? -12.182 5.336 28.405 1.00 87.50 103 ILE A N 1
ATOM 792 C CA . ILE A 1 103 ? -12.941 5.415 27.142 1.00 87.50 103 ILE A CA 1
ATOM 793 C C . ILE A 1 103 ? -12.553 6.670 26.352 1.00 87.50 103 ILE A C 1
ATOM 795 O O . ILE A 1 103 ? -12.357 6.595 25.139 1.00 87.50 103 ILE A O 1
ATOM 799 N N . SER A 1 104 ? -12.404 7.816 27.024 1.00 88.94 104 SER A N 1
ATOM 800 C CA . SER A 1 104 ? -11.983 9.072 26.390 1.00 88.94 104 SER A CA 1
ATOM 801 C C . SER A 1 104 ? -10.572 8.971 25.792 1.00 88.94 104 SER A C 1
ATOM 803 O O . SER A 1 104 ? -10.333 9.386 24.654 1.00 88.94 104 SER A O 1
ATOM 805 N N . VAL A 1 105 ? -9.636 8.341 26.511 1.00 91.88 105 VAL A N 1
ATOM 806 C CA . VAL A 1 105 ? -8.274 8.091 26.017 1.00 91.88 105 VAL A CA 1
ATOM 807 C C . VAL A 1 105 ? -8.296 7.181 24.786 1.00 91.88 105 VAL A C 1
ATOM 809 O O . VAL A 1 105 ? -7.671 7.510 23.778 1.00 91.88 105 VAL A O 1
ATOM 812 N N . LEU A 1 106 ? -9.053 6.081 24.815 1.00 89.94 106 LEU A N 1
ATOM 813 C CA . LEU A 1 106 ? -9.185 5.181 23.664 1.00 89.94 106 LEU A CA 1
ATOM 814 C C . LEU A 1 106 ? -9.828 5.876 22.458 1.00 89.94 106 LEU A C 1
ATOM 816 O O . LEU A 1 106 ? -9.330 5.732 21.341 1.00 89.94 106 LEU A O 1
ATOM 820 N N . ALA A 1 107 ? -10.885 6.661 22.676 1.00 88.25 107 ALA A N 1
ATOM 821 C CA . ALA A 1 107 ? -11.559 7.415 21.623 1.00 88.25 107 ALA A CA 1
ATOM 822 C C . ALA A 1 107 ? -10.615 8.428 20.961 1.00 88.25 107 ALA A C 1
ATOM 824 O O . ALA A 1 107 ? -10.483 8.433 19.739 1.00 88.25 107 ALA A O 1
ATOM 825 N N . SER A 1 108 ? -9.886 9.218 21.756 1.00 91.75 108 SER A N 1
ATOM 826 C CA . SER A 1 108 ? -8.925 10.191 21.223 1.00 91.75 108 SER A CA 1
ATOM 827 C C . SER A 1 108 ? -7.791 9.524 20.432 1.00 91.75 108 SER A C 1
ATOM 829 O O . SER A 1 108 ? -7.414 10.008 19.364 1.00 91.75 108 SER A O 1
ATOM 831 N N . ARG A 1 109 ? -7.281 8.374 20.897 1.00 92.31 109 ARG A N 1
ATOM 832 C CA . ARG A 1 109 ? -6.262 7.600 20.174 1.00 92.31 109 ARG A CA 1
ATOM 833 C C . ARG A 1 109 ? -6.807 7.028 18.865 1.00 92.31 109 ARG A C 1
ATOM 835 O O . ARG A 1 109 ? -6.117 7.100 17.850 1.00 92.31 109 ARG A O 1
ATOM 842 N N . ALA A 1 110 ? -8.033 6.503 18.868 1.00 90.00 110 ALA A N 1
ATOM 843 C CA . ALA A 1 110 ? -8.689 6.009 17.661 1.00 90.00 110 ALA A CA 1
ATOM 844 C C . ALA A 1 110 ? -8.915 7.135 16.635 1.00 90.00 110 ALA A C 1
ATOM 846 O O . ALA A 1 110 ? -8.648 6.939 15.454 1.00 90.00 110 ALA A O 1
ATOM 847 N N . GLU A 1 111 ? -9.318 8.332 17.071 1.00 90.75 111 GLU A N 1
ATOM 848 C CA . GLU A 1 111 ? -9.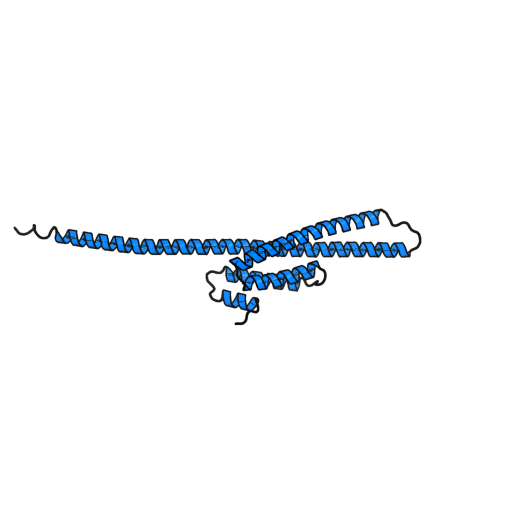487 9.499 16.191 1.00 90.75 111 GLU A CA 1
ATOM 849 C C . GLU A 1 111 ? -8.171 9.986 15.569 1.00 90.75 111 GLU A C 1
ATOM 851 O O . GLU A 1 111 ? -8.146 10.407 14.409 1.00 90.75 111 GLU A O 1
ATOM 856 N N . VAL A 1 112 ? -7.071 9.972 16.331 1.00 92.31 112 VAL A N 1
ATOM 857 C CA . VAL A 1 112 ? -5.732 10.277 15.798 1.00 92.31 112 VAL A CA 1
ATOM 858 C C . VAL A 1 112 ? -5.350 9.235 14.751 1.00 92.31 112 VAL A C 1
ATOM 860 O O . VAL A 1 112 ? -5.051 9.599 13.615 1.00 92.31 112 VAL A O 1
ATOM 863 N N . MET A 1 113 ? -5.466 7.951 15.094 1.00 91.62 113 MET A N 1
ATOM 864 C CA . MET A 1 113 ? -5.121 6.853 14.192 1.00 91.62 113 MET A CA 1
ATOM 865 C C . MET A 1 113 ? -5.969 6.869 12.913 1.00 91.62 113 MET A C 1
ATOM 867 O O . MET A 1 113 ? -5.455 6.642 11.825 1.00 91.62 113 MET A O 1
ATOM 871 N N . GLN A 1 114 ? -7.257 7.206 13.004 1.00 90.44 114 GLN A N 1
ATOM 872 C CA . GLN A 1 114 ? -8.131 7.329 11.837 1.00 90.44 114 GLN A CA 1
ATOM 873 C C . GLN A 1 114 ? -7.688 8.458 10.891 1.00 90.44 114 GLN A C 1
ATOM 875 O O . GLN A 1 114 ? -7.766 8.311 9.668 1.00 90.44 114 GLN A O 1
ATOM 880 N N . ARG A 1 115 ? -7.196 9.581 11.430 1.00 91.69 115 ARG A N 1
ATOM 881 C CA . ARG A 1 115 ? -6.627 10.669 10.618 1.00 91.69 115 ARG A CA 1
ATOM 882 C C . ARG A 1 115 ? -5.328 10.246 9.941 1.00 91.69 115 ARG A C 1
ATOM 884 O O . ARG A 1 115 ? -5.160 10.521 8.751 1.00 91.69 115 ARG A O 1
ATOM 891 N N . ASP A 1 116 ? -4.456 9.559 10.668 1.00 90.19 116 ASP A N 1
ATOM 892 C CA . ASP A 1 116 ? -3.188 9.051 10.137 1.00 90.19 116 ASP A CA 1
ATOM 893 C C . ASP A 1 116 ? -3.430 8.008 9.040 1.00 90.19 116 ASP A C 1
ATOM 895 O O . ASP A 1 116 ? -2.807 8.060 7.977 1.00 90.19 116 ASP A O 1
ATOM 899 N N . LEU A 1 117 ? -4.427 7.141 9.228 1.00 91.69 117 LEU A N 1
ATOM 900 C CA . LEU A 1 117 ? -4.863 6.177 8.227 1.00 91.69 117 LEU A CA 1
ATOM 901 C C . LEU A 1 117 ? -5.325 6.866 6.938 1.00 91.69 117 LEU A C 1
ATOM 903 O O . LEU A 1 117 ? -4.910 6.485 5.845 1.00 91.69 117 LEU A O 1
ATOM 907 N N . HIS A 1 118 ? -6.139 7.919 7.044 1.00 91.00 118 HIS A N 1
ATOM 908 C CA . HIS A 1 118 ? -6.590 8.671 5.872 1.00 91.00 118 HIS A CA 1
ATOM 909 C C . HIS A 1 118 ? -5.430 9.381 5.151 1.00 91.00 118 HIS A C 1
ATOM 911 O O . HIS A 1 118 ? -5.398 9.467 3.918 1.00 91.00 118 HIS A O 1
ATOM 917 N N . ALA A 1 119 ? -4.442 9.877 5.901 1.00 90.75 119 ALA A N 1
ATOM 918 C CA . ALA A 1 119 ? -3.226 10.435 5.322 1.00 90.75 119 ALA A CA 1
ATOM 919 C C . ALA A 1 119 ? -2.406 9.362 4.582 1.00 90.75 119 ALA A C 1
ATOM 921 O O . ALA A 1 119 ? -1.949 9.614 3.461 1.00 90.75 119 ALA A O 1
ATOM 922 N N . SER A 1 120 ? -2.282 8.166 5.163 1.00 91.94 120 SER A N 1
ATOM 923 C CA . SER A 1 120 ? -1.615 7.012 4.552 1.00 91.94 120 SER A CA 1
ATOM 924 C C . SER A 1 120 ? -2.341 6.530 3.288 1.00 91.94 120 SER A C 1
ATOM 926 O O . SER A 1 120 ? -1.719 6.378 2.238 1.00 91.94 120 SER A O 1
ATOM 928 N N . GLU A 1 121 ? -3.675 6.447 3.308 1.00 92.88 121 GLU A N 1
ATOM 929 C CA . GLU A 1 121 ? -4.507 6.132 2.135 1.00 92.88 121 GLU A CA 1
ATOM 930 C C . GLU A 1 121 ? -4.226 7.095 0.970 1.00 92.88 121 GLU A C 1
ATOM 932 O O . GLU A 1 121 ? -4.036 6.704 -0.186 1.00 92.88 121 GLU A O 1
ATOM 937 N N . LYS A 1 122 ? -4.170 8.397 1.273 1.00 93.81 122 LYS A N 1
ATOM 938 C CA . LYS A 1 122 ? -3.857 9.432 0.287 1.00 93.81 122 LYS A CA 1
ATOM 939 C C . LYS A 1 122 ? -2.435 9.286 -0.250 1.00 93.81 122 LYS A C 1
ATOM 941 O O . LYS A 1 122 ? -2.207 9.566 -1.430 1.00 93.81 122 LYS A O 1
ATOM 946 N N . HIS A 1 123 ? -1.484 8.884 0.590 1.00 94.31 123 HIS A N 1
ATOM 947 C CA . HIS A 1 123 ? -0.112 8.623 0.174 1.00 94.31 123 HIS A CA 1
ATOM 948 C C . HIS A 1 123 ? -0.028 7.410 -0.762 1.00 94.31 123 HIS A C 1
ATOM 950 O O . HIS A 1 123 ? 0.524 7.542 -1.855 1.00 94.31 123 HIS A O 1
ATOM 956 N N . LEU A 1 124 ? -0.679 6.297 -0.413 1.00 94.44 124 LEU A N 1
ATOM 957 C CA . LEU A 1 124 ? -0.791 5.105 -1.258 1.00 94.44 124 LEU A CA 1
ATOM 958 C C . LEU A 1 124 ? -1.372 5.427 -2.634 1.00 94.44 124 LEU A C 1
ATOM 960 O O . LEU A 1 124 ? -0.783 5.078 -3.654 1.00 94.44 124 LEU A O 1
ATOM 964 N N . ARG A 1 125 ? -2.466 6.196 -2.689 1.00 93.38 125 ARG A N 1
ATOM 965 C CA . ARG A 1 125 ? -3.074 6.615 -3.964 1.00 93.38 125 ARG A CA 1
ATOM 966 C C . ARG A 1 125 ? -2.126 7.425 -4.848 1.00 93.38 125 ARG A C 1
ATOM 968 O O . ARG A 1 125 ? -2.190 7.305 -6.071 1.00 93.38 125 ARG A O 1
ATOM 975 N N . ARG A 1 126 ? -1.260 8.255 -4.255 1.00 95.00 126 ARG A N 1
ATOM 976 C CA . ARG A 1 126 ? -0.234 9.009 -4.998 1.00 95.00 126 ARG A CA 1
ATOM 977 C C . ARG A 1 126 ? 0.829 8.070 -5.556 1.00 95.00 126 ARG A C 1
ATOM 979 O O . ARG A 1 126 ? 1.092 8.116 -6.753 1.00 95.00 126 ARG A O 1
ATOM 986 N N . LEU A 1 127 ? 1.356 7.171 -4.726 1.00 95.31 127 LEU A N 1
ATOM 987 C CA . LEU A 1 127 ? 2.335 6.179 -5.167 1.00 95.31 127 LEU A CA 1
ATOM 988 C C . LEU A 1 127 ? 1.749 5.228 -6.222 1.00 95.31 127 LEU A C 1
ATOM 990 O O . LEU A 1 127 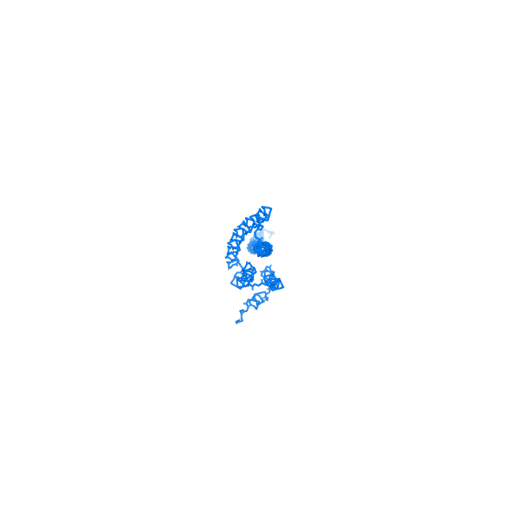? 2.451 4.857 -7.154 1.00 95.31 127 LEU A O 1
ATOM 994 N N . ARG A 1 128 ? 0.454 4.891 -6.155 1.00 94.25 128 ARG A N 1
ATOM 995 C CA . ARG A 1 128 ? -0.233 4.121 -7.204 1.00 94.25 128 ARG A CA 1
ATOM 996 C C . ARG A 1 128 ? -0.296 4.869 -8.531 1.00 94.25 128 ARG A C 1
ATOM 998 O O . ARG A 1 128 ? -0.191 4.245 -9.586 1.00 94.25 128 ARG A O 1
ATOM 1005 N N . ALA A 1 129 ? -0.503 6.185 -8.503 1.00 93.44 129 ALA A N 1
ATOM 1006 C CA . ALA A 1 129 ? -0.478 6.993 -9.718 1.00 93.44 129 ALA A CA 1
ATOM 1007 C C . ALA A 1 129 ? 0.926 6.990 -10.344 1.00 93.44 129 ALA A C 1
ATOM 1009 O O . ALA A 1 129 ? 1.050 6.784 -11.548 1.00 93.44 129 ALA A O 1
ATOM 1010 N N . GLU A 1 130 ? 1.977 7.120 -9.529 1.00 94.38 130 GLU A N 1
ATOM 1011 C CA . GLU A 1 130 ? 3.369 6.965 -9.978 1.00 94.38 130 GLU A CA 1
ATOM 1012 C C . GLU A 1 130 ? 3.627 5.552 -10.533 1.00 94.38 130 GLU A C 1
ATOM 1014 O O . GLU A 1 130 ? 4.196 5.400 -11.615 1.00 94.38 130 GLU A O 1
ATOM 1019 N N . LEU A 1 131 ? 3.131 4.514 -9.849 1.00 93.88 131 LEU A N 1
ATOM 1020 C CA . LEU A 1 131 ? 3.228 3.115 -10.272 1.00 93.88 131 LEU A CA 1
ATOM 1021 C C . LEU A 1 131 ? 2.550 2.885 -11.625 1.00 93.88 131 LEU A C 1
ATOM 1023 O O . LEU A 1 131 ? 3.091 2.174 -12.463 1.00 93.88 131 LEU A O 1
ATOM 1027 N N . ALA A 1 132 ? 1.395 3.505 -11.869 1.00 92.38 132 ALA A N 1
ATOM 1028 C CA . ALA A 1 132 ? 0.696 3.397 -13.146 1.00 92.38 132 ALA A CA 1
ATOM 1029 C C . ALA A 1 132 ? 1.492 4.011 -14.307 1.00 92.38 132 ALA A C 1
ATOM 1031 O O . ALA A 1 132 ? 1.430 3.499 -15.423 1.00 92.38 132 ALA A O 1
ATOM 1032 N N . VAL A 1 133 ? 2.236 5.092 -14.046 1.00 90.56 133 VAL A N 1
ATOM 1033 C CA . VAL A 1 133 ? 3.070 5.766 -15.051 1.00 90.56 133 VAL A CA 1
ATOM 1034 C C . VAL A 1 133 ? 4.336 4.964 -15.340 1.00 90.56 133 VAL A C 1
ATOM 1036 O O . VAL A 1 133 ? 4.682 4.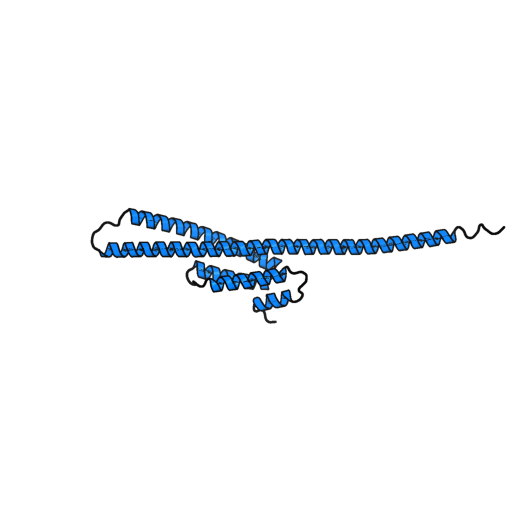769 -16.502 1.00 90.56 133 VAL A O 1
ATOM 1039 N N . ILE A 1 134 ? 5.021 4.493 -14.296 1.00 89.19 134 ILE A N 1
ATOM 1040 C CA . ILE A 1 134 ? 6.356 3.893 -14.422 1.00 89.19 134 ILE A CA 1
ATOM 1041 C C . ILE A 1 134 ? 6.288 2.368 -14.624 1.00 89.19 134 ILE A C 1
ATOM 1043 O O . ILE A 1 134 ? 7.016 1.820 -15.451 1.00 89.19 134 ILE A O 1
ATOM 1047 N N . GLY A 1 135 ? 5.419 1.680 -13.883 1.00 84.88 135 GLY A N 1
ATOM 1048 C CA . GLY A 1 135 ? 5.215 0.226 -13.949 1.00 84.88 135 GLY A CA 1
ATOM 1049 C C . GLY A 1 135 ? 4.086 -0.211 -14.887 1.00 84.88 135 GLY A C 1
ATOM 1050 O O . GLY A 1 135 ? 3.911 -1.397 -15.160 1.00 84.88 135 GLY A O 1
ATOM 1051 N N . GLY A 1 136 ? 3.310 0.739 -15.407 1.00 89.06 136 GLY A N 1
ATOM 1052 C CA . GLY A 1 136 ? 2.248 0.477 -16.370 1.00 89.06 136 GLY A CA 1
ATOM 1053 C C . GLY A 1 136 ? 0.934 -0.025 -15.760 1.00 89.06 136 GLY A C 1
ATOM 1054 O O . GLY A 1 136 ? 0.752 -0.178 -14.549 1.00 89.06 136 GLY A O 1
ATOM 1055 N N . THR A 1 137 ? -0.038 -0.266 -16.642 1.00 88.44 137 THR 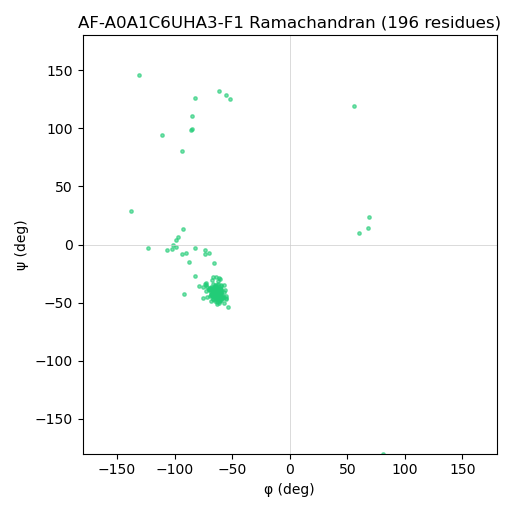A N 1
ATOM 1056 C CA . THR A 1 137 ? -1.436 -0.520 -16.261 1.00 88.44 137 THR A CA 1
ATOM 1057 C C . THR A 1 137 ? -1.628 -1.822 -15.488 1.00 88.44 137 THR A C 1
ATOM 1059 O O . THR A 1 137 ? -2.431 -1.860 -14.559 1.00 88.44 137 THR A O 1
ATOM 1062 N N . ALA A 1 138 ? -0.902 -2.884 -15.840 1.00 88.75 138 ALA A N 1
ATOM 1063 C CA . ALA A 1 138 ? -1.076 -4.189 -15.208 1.00 88.75 138 ALA A CA 1
ATOM 1064 C C . ALA A 1 138 ? -0.655 -4.171 -13.726 1.00 88.75 138 ALA A C 1
ATOM 1066 O O . ALA A 1 138 ? -1.428 -4.608 -12.874 1.00 88.75 138 ALA A O 1
ATOM 1067 N N . LEU A 1 139 ? 0.491 -3.559 -13.395 1.00 91.75 139 LEU A N 1
ATOM 1068 C CA . LEU A 1 139 ? 0.904 -3.345 -12.002 1.00 91.75 139 LEU A CA 1
ATOM 1069 C C . LEU A 1 139 ? -0.084 -2.455 -11.240 1.00 91.75 139 LEU A C 1
ATOM 1071 O O . LEU A 1 139 ? -0.422 -2.752 -10.096 1.00 91.75 139 LEU A O 1
ATOM 1075 N N . SER A 1 140 ? -0.615 -1.413 -11.888 1.00 92.81 140 SER A N 1
ATOM 1076 C CA . SER A 1 140 ? -1.647 -0.566 -11.281 1.00 92.81 140 SER A CA 1
ATOM 1077 C C . SER A 1 140 ? -2.918 -1.350 -10.929 1.00 92.81 140 SER A C 1
ATOM 1079 O O . SER A 1 140 ? -3.484 -1.142 -9.860 1.00 92.81 140 SER A O 1
ATOM 1081 N N . ILE A 1 141 ? -3.353 -2.288 -11.777 1.00 91.94 141 ILE A N 1
ATOM 1082 C CA . ILE A 1 141 ? -4.520 -3.145 -11.503 1.00 91.94 141 ILE A CA 1
ATOM 1083 C C . ILE A 1 141 ? -4.275 -4.032 -10.280 1.00 91.94 141 ILE A C 1
ATOM 1085 O O . ILE A 1 141 ? -5.151 -4.140 -9.420 1.00 91.94 141 ILE A O 1
ATOM 1089 N N . ILE A 1 142 ? -3.095 -4.648 -10.179 1.00 92.75 142 ILE A N 1
ATOM 1090 C CA . ILE A 1 142 ? -2.738 -5.495 -9.032 1.00 92.75 142 ILE A CA 1
ATOM 1091 C C . ILE A 1 142 ? -2.698 -4.648 -7.747 1.00 92.75 142 ILE A C 1
ATOM 1093 O O . ILE A 1 142 ? -3.272 -5.043 -6.733 1.00 92.75 142 ILE A O 1
ATOM 1097 N N . ALA A 1 143 ? -2.127 -3.443 -7.812 1.00 94.56 143 ALA A N 1
ATOM 1098 C CA . ALA A 1 143 ? -2.113 -2.479 -6.712 1.00 94.56 143 ALA A CA 1
ATOM 1099 C C . ALA A 1 143 ? -3.524 -2.056 -6.257 1.00 94.56 143 ALA A C 1
ATOM 1101 O O . ALA A 1 143 ? -3.804 -2.037 -5.062 1.00 94.56 143 ALA A O 1
ATOM 1102 N N . VAL A 1 144 ? -4.461 -1.807 -7.183 1.00 94.00 144 VAL A N 1
ATOM 1103 C CA . VAL A 1 144 ? -5.869 -1.518 -6.834 1.00 94.00 144 VAL A CA 1
ATOM 1104 C C . VAL A 1 144 ? -6.515 -2.678 -6.071 1.00 94.00 144 VAL A C 1
ATOM 1106 O O . VAL A 1 144 ? -7.297 -2.447 -5.145 1.00 94.00 144 VAL A O 1
ATOM 1109 N N . ARG A 1 145 ? -6.204 -3.930 -6.431 1.00 92.69 145 ARG A N 1
ATOM 1110 C CA . ARG A 1 145 ? -6.725 -5.104 -5.711 1.00 92.69 145 ARG A CA 1
ATOM 1111 C C . ARG A 1 145 ? -6.200 -5.157 -4.278 1.00 92.69 145 ARG A C 1
ATOM 1113 O O . ARG A 1 145 ? -6.987 -5.415 -3.370 1.00 92.69 145 ARG A O 1
ATOM 1120 N N . LEU A 1 146 ? -4.912 -4.872 -4.076 1.00 93.88 146 LEU A N 1
ATOM 1121 C CA . LEU A 1 146 ? -4.323 -4.762 -2.742 1.00 93.88 146 LEU A CA 1
ATOM 1122 C C . LEU A 1 146 ? -4.981 -3.631 -1.938 1.00 93.88 146 LEU A C 1
ATOM 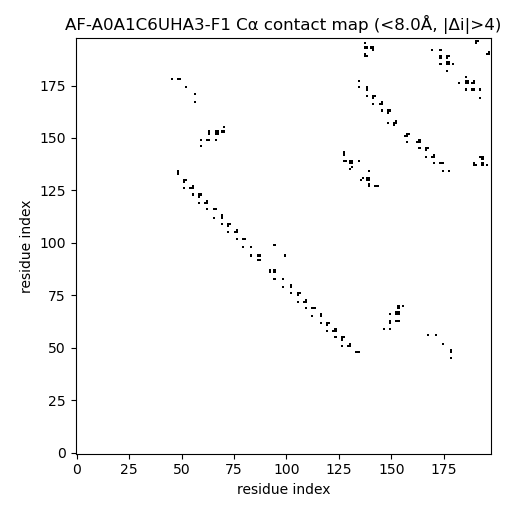1124 O O . LEU A 1 146 ? -5.467 -3.880 -0.840 1.00 93.88 146 LEU A O 1
ATOM 1128 N N . GLU A 1 147 ? -5.089 -2.424 -2.504 1.00 93.00 147 GLU A N 1
ATOM 1129 C CA . GLU A 1 147 ? -5.751 -1.277 -1.859 1.00 93.00 147 GLU A CA 1
ATOM 1130 C C . GLU A 1 147 ? -7.200 -1.588 -1.462 1.00 93.00 147 GLU A C 1
ATOM 1132 O O . GLU A 1 147 ? -7.645 -1.196 -0.384 1.00 93.00 147 GLU A O 1
ATOM 1137 N N . SER A 1 148 ? -7.935 -2.328 -2.296 1.00 91.31 148 SER A N 1
ATOM 1138 C CA . SER A 1 148 ? -9.316 -2.725 -1.993 1.00 91.31 148 SER A CA 1
ATOM 1139 C C . SER A 1 148 ? -9.388 -3.642 -0.770 1.00 91.31 148 SER A C 1
ATOM 1141 O O . SER A 1 148 ? -10.246 -3.450 0.089 1.00 91.31 148 SER A O 1
ATOM 1143 N N . LYS A 1 149 ? -8.463 -4.605 -0.653 1.00 91.44 149 LYS A N 1
ATOM 1144 C CA . LYS A 1 149 ? -8.375 -5.501 0.510 1.00 91.44 149 LYS A CA 1
ATOM 1145 C C . LYS A 1 149 ? -7.931 -4.760 1.772 1.00 91.44 149 LYS A C 1
ATOM 1147 O O . LYS A 1 149 ? -8.544 -4.928 2.821 1.00 91.44 149 LYS A O 1
ATOM 1152 N N . LEU A 1 150 ? -6.928 -3.889 1.655 1.00 91.06 150 LEU A N 1
ATOM 1153 C CA . LEU A 1 150 ? -6.478 -3.025 2.748 1.00 91.06 150 LEU A CA 1
ATOM 1154 C C . LEU A 1 150 ? -7.622 -2.142 3.270 1.00 91.06 150 LEU A C 1
ATOM 1156 O O . LEU A 1 150 ? -7.864 -2.077 4.472 1.00 91.06 150 LEU A O 1
ATOM 1160 N N . THR A 1 151 ? -8.386 -1.526 2.365 1.00 89.31 151 THR A N 1
ATOM 1161 C CA . THR A 1 151 ? -9.564 -0.718 2.719 1.00 89.31 151 THR A CA 1
ATOM 1162 C C . THR A 1 151 ? -10.638 -1.560 3.408 1.00 89.31 151 THR A C 1
ATOM 1164 O O . THR A 1 151 ? -11.249 -1.109 4.373 1.00 89.31 151 THR A O 1
ATOM 1167 N N . ALA A 1 152 ? -10.863 -2.796 2.953 1.00 88.56 152 ALA A N 1
ATOM 1168 C CA . ALA A 1 152 ? -11.836 -3.689 3.574 1.00 88.56 152 ALA A CA 1
ATOM 1169 C C . ALA A 1 152 ? -11.474 -4.025 5.031 1.00 88.56 152 ALA A C 1
ATOM 1171 O O . ALA A 1 152 ? -12.372 -4.067 5.878 1.00 88.56 152 ALA A O 1
ATOM 1172 N N . VAL A 1 153 ? -10.182 -4.203 5.333 1.00 87.31 153 VAL A N 1
ATOM 1173 C CA . VAL A 1 153 ? -9.683 -4.391 6.706 1.00 87.31 153 VAL A CA 1
ATOM 1174 C C . VAL A 1 153 ? -9.809 -3.114 7.529 1.00 87.31 153 VAL A C 1
ATOM 1176 O O . VAL A 1 153 ? -10.323 -3.167 8.643 1.00 87.31 153 VAL A O 1
ATOM 1179 N N . ALA A 1 154 ? -9.446 -1.956 6.974 1.00 86.50 154 ALA A N 1
ATOM 1180 C CA . ALA A 1 154 ? -9.626 -0.665 7.643 1.00 86.50 154 ALA A CA 1
ATOM 1181 C C . ALA A 1 154 ? -11.089 -0.382 8.033 1.00 86.50 154 ALA A C 1
ATOM 1183 O O . ALA A 1 154 ? -11.354 0.221 9.071 1.00 86.50 154 ALA A O 1
ATOM 1184 N N . LEU A 1 155 ? -12.042 -0.828 7.210 1.00 85.38 155 LEU A N 1
ATOM 1185 C CA . LEU A 1 155 ? -13.480 -0.715 7.473 1.00 85.38 155 LEU A CA 1
ATOM 1186 C C . LEU A 1 155 ? -14.026 -1.822 8.393 1.00 85.38 155 LEU A C 1
ATOM 1188 O O . LEU A 1 155 ? -15.219 -1.824 8.688 1.00 85.38 155 LEU A O 1
ATOM 1192 N N . GLY A 1 156 ? -13.199 -2.786 8.811 1.00 82.88 156 GLY A N 1
ATOM 1193 C CA . GLY A 1 156 ? -13.624 -3.940 9.610 1.00 82.88 156 GLY A CA 1
ATOM 1194 C C . GLY A 1 156 ? -14.530 -4.926 8.860 1.00 82.88 156 GLY A C 1
ATOM 1195 O O . GLY A 1 156 ? -15.165 -5.778 9.475 1.00 82.88 156 GLY A O 1
ATOM 1196 N N . THR A 1 157 ? -14.610 -4.817 7.530 1.00 83.38 157 THR A N 1
ATOM 1197 C CA . THR A 1 157 ? -15.448 -5.676 6.669 1.00 83.38 157 THR A CA 1
ATOM 1198 C C . THR A 1 157 ? -14.747 -6.962 6.234 1.00 83.38 157 THR A C 1
ATOM 1200 O O . THR A 1 157 ? -15.404 -7.898 5.785 1.00 83.38 157 THR A O 1
ATOM 1203 N N . ALA A 1 158 ? -13.424 -7.022 6.389 1.00 79.62 158 ALA A N 1
ATOM 1204 C CA . ALA A 1 158 ? -12.605 -8.207 6.174 1.00 79.62 158 ALA A CA 1
ATOM 1205 C C . ALA A 1 158 ? -11.680 -8.419 7.381 1.00 79.62 158 ALA A C 1
ATOM 1207 O O . ALA A 1 158 ? -11.232 -7.454 7.997 1.00 79.62 158 ALA A O 1
ATOM 1208 N N . ARG A 1 159 ? -11.404 -9.684 7.715 1.00 68.69 159 ARG A N 1
ATOM 1209 C CA . ARG A 1 159 ? -10.506 -10.090 8.816 1.00 68.69 159 ARG A CA 1
ATOM 1210 C C . ARG A 1 159 ? -9.358 -11.002 8.364 1.00 68.69 159 ARG A C 1
ATOM 1212 O O . ARG A 1 159 ? -8.535 -11.389 9.183 1.00 68.69 159 ARG A O 1
ATOM 1219 N N . GLU A 1 160 ? -9.315 -11.375 7.086 1.00 67.56 160 GLU A N 1
ATOM 1220 C CA . GLU A 1 160 ? -8.362 -12.364 6.577 1.00 67.56 160 GLU A CA 1
ATOM 1221 C C . GLU A 1 160 ? -7.022 -11.710 6.210 1.00 67.56 160 GLU A C 1
ATOM 1223 O O . GLU A 1 160 ? -6.843 -11.154 5.126 1.00 67.56 160 GLU A O 1
ATOM 1228 N N . ASP A 1 161 ? -6.062 -11.805 7.132 1.00 69.19 161 ASP A N 1
ATOM 1229 C CA . ASP A 1 161 ? -4.661 -11.413 6.923 1.00 69.19 161 ASP A CA 1
ATOM 1230 C C . ASP A 1 161 ? -3.979 -12.205 5.788 1.00 69.19 161 ASP A C 1
ATOM 1232 O O . ASP A 1 161 ? -3.101 -11.677 5.093 1.00 69.19 161 ASP A O 1
ATOM 1236 N N . ASP A 1 162 ? -4.403 -13.453 5.566 1.00 69.25 162 ASP A N 1
ATOM 1237 C CA . ASP A 1 162 ? -3.886 -14.329 4.504 1.00 69.25 162 ASP A CA 1
ATOM 1238 C C . ASP A 1 162 ? -4.180 -13.757 3.110 1.00 69.25 162 ASP A C 1
ATOM 1240 O O . ASP A 1 162 ? -3.352 -13.819 2.198 1.00 69.25 162 ASP A O 1
ATOM 1244 N N . ASP A 1 163 ? -5.328 -13.100 2.970 1.00 83.62 163 ASP A N 1
ATOM 1245 C CA . ASP A 1 163 ? -5.823 -12.529 1.725 1.00 83.62 163 ASP A CA 1
ATOM 1246 C C . ASP A 1 163 ? -5.049 -11.263 1.313 1.00 83.62 163 ASP A C 1
ATOM 1248 O O . ASP A 1 163 ? -4.802 -11.022 0.124 1.00 83.62 163 ASP A O 1
ATOM 1252 N N . ILE A 1 164 ? -4.626 -10.458 2.297 1.00 87.25 164 ILE A N 1
ATOM 1253 C CA . ILE A 1 164 ? -3.724 -9.314 2.087 1.00 87.25 164 ILE A CA 1
ATOM 1254 C C . ILE A 1 164 ? -2.315 -9.809 1.787 1.00 87.25 164 ILE A C 1
ATOM 1256 O O . ILE A 1 164 ? -1.690 -9.324 0.844 1.00 87.25 164 ILE A O 1
ATOM 1260 N N . SER A 1 165 ? -1.826 -10.785 2.551 1.00 87.19 165 SER A N 1
ATOM 1261 C CA . SER A 1 165 ? -0.483 -11.342 2.374 1.00 87.19 165 SER A CA 1
ATOM 1262 C C . SER A 1 165 ? -0.317 -11.952 0.980 1.00 87.19 165 SER A C 1
ATOM 1264 O O . SER A 1 165 ? 0.681 -11.695 0.308 1.00 87.19 165 SER A O 1
ATOM 1266 N N . GLY A 1 166 ? -1.337 -12.663 0.486 1.00 88.62 166 GLY A N 1
ATOM 1267 C CA . GLY A 1 166 ? -1.384 -13.155 -0.890 1.00 88.62 166 GLY A CA 1
ATOM 1268 C C . GLY A 1 166 ? -1.362 -12.028 -1.928 1.00 88.62 166 GLY A C 1
ATOM 1269 O O . GLY A 1 166 ? -0.589 -12.084 -2.882 1.00 88.62 166 GLY A O 1
ATOM 1270 N N . ALA A 1 167 ? -2.153 -10.966 -1.735 1.00 90.81 167 ALA A N 1
ATOM 1271 C CA . ALA A 1 167 ? -2.168 -9.817 -2.644 1.00 90.81 167 ALA A CA 1
ATOM 1272 C C . ALA A 1 167 ? -0.834 -9.047 -2.667 1.00 90.81 167 ALA A C 1
ATOM 1274 O O . ALA A 1 167 ? -0.372 -8.665 -3.746 1.00 90.81 167 ALA A O 1
ATOM 1275 N N . MET A 1 168 ? -0.190 -8.861 -1.510 1.00 92.44 168 MET A N 1
ATOM 1276 C CA . MET A 1 168 ? 1.161 -8.298 -1.428 1.00 92.44 168 MET A CA 1
ATOM 1277 C C . MET A 1 168 ? 2.184 -9.203 -2.112 1.00 92.44 168 MET A C 1
ATOM 1279 O O . MET A 1 168 ? 3.029 -8.705 -2.855 1.00 92.44 168 MET A O 1
ATOM 1283 N N . GLY A 1 169 ? 2.086 -10.521 -1.917 1.00 91.62 169 GLY A N 1
ATOM 1284 C CA . GLY A 1 169 ? 2.928 -11.507 -2.591 1.00 91.62 169 GLY A CA 1
ATOM 1285 C C . GLY A 1 169 ? 2.824 -11.398 -4.112 1.00 91.62 169 GLY A C 1
ATOM 1286 O O . GLY A 1 169 ? 3.839 -11.231 -4.783 1.00 91.62 169 GLY A O 1
ATOM 1287 N N . TYR A 1 170 ? 1.604 -11.375 -4.657 1.00 91.81 170 TYR A N 1
ATOM 1288 C CA . TYR A 1 170 ? 1.378 -11.209 -6.096 1.00 91.81 170 TYR A CA 1
ATOM 1289 C C . TYR A 1 170 ? 1.942 -9.896 -6.645 1.00 91.81 170 TYR A C 1
ATOM 1291 O O . TYR A 1 170 ? 2.580 -9.895 -7.700 1.00 91.81 170 TYR A O 1
ATOM 1299 N N . LEU A 1 171 ? 1.732 -8.779 -5.939 1.00 93.88 171 LEU A N 1
ATOM 1300 C CA . LEU A 1 171 ? 2.279 -7.487 -6.352 1.00 93.88 171 LEU A CA 1
ATOM 1301 C C . LEU A 1 171 ? 3.810 -7.491 -6.321 1.00 93.88 171 LEU A C 1
ATOM 1303 O O . LEU A 1 171 ? 4.440 -7.013 -7.260 1.00 93.88 171 LEU A O 1
ATOM 1307 N N . THR A 1 172 ? 4.401 -8.080 -5.283 1.00 94.31 172 THR A N 1
ATOM 1308 C CA . THR A 1 172 ? 5.853 -8.205 -5.117 1.00 94.31 172 THR A CA 1
ATOM 1309 C C . THR A 1 172 ? 6.465 -9.050 -6.232 1.00 94.31 172 THR A C 1
ATOM 1311 O O . THR A 1 172 ? 7.441 -8.634 -6.853 1.00 94.31 172 THR A O 1
ATOM 1314 N N . THR A 1 173 ? 5.863 -10.198 -6.560 1.00 92.31 173 THR A N 1
ATOM 1315 C CA . THR A 1 173 ? 6.284 -11.038 -7.691 1.00 92.31 173 THR A CA 1
ATOM 1316 C C . THR A 1 173 ? 6.211 -10.275 -9.012 1.00 92.31 173 THR A C 1
ATOM 1318 O O . THR A 1 173 ? 7.162 -10.310 -9.791 1.00 92.31 173 THR A O 1
ATOM 1321 N N . ALA A 1 174 ? 5.124 -9.538 -9.253 1.00 92.31 174 ALA A N 1
ATOM 1322 C CA . ALA A 1 174 ? 4.965 -8.745 -10.467 1.00 92.31 174 ALA A CA 1
ATOM 1323 C C . ALA A 1 174 ? 5.992 -7.597 -10.556 1.00 92.31 174 ALA A C 1
ATOM 1325 O O . ALA A 1 174 ? 6.579 -7.374 -11.613 1.00 92.31 174 ALA A O 1
ATOM 1326 N N . MET A 1 175 ? 6.253 -6.898 -9.447 1.00 94.00 175 MET A N 1
ATOM 1327 C CA . MET A 1 175 ? 7.270 -5.843 -9.359 1.00 94.00 175 MET A CA 1
ATOM 1328 C C . MET A 1 175 ? 8.684 -6.388 -9.580 1.00 94.00 175 MET A C 1
ATOM 1330 O O . MET A 1 175 ? 9.483 -5.743 -10.256 1.00 94.00 175 MET A O 1
ATOM 1334 N N . HIS A 1 176 ? 8.992 -7.578 -9.054 1.00 91.75 176 HIS A N 1
ATOM 1335 C CA . HIS A 1 176 ? 10.267 -8.251 -9.300 1.00 91.75 176 HIS A CA 1
ATOM 1336 C C . HIS A 1 176 ? 10.443 -8.644 -10.765 1.00 91.75 176 HIS A C 1
ATOM 1338 O O . HIS A 1 176 ? 11.507 -8.391 -11.325 1.00 91.75 176 HIS A O 1
ATOM 1344 N N . ALA A 1 177 ? 9.404 -9.207 -11.386 1.00 90.06 177 ALA A N 1
ATOM 1345 C CA . ALA A 1 177 ? 9.423 -9.546 -12.804 1.00 90.06 177 ALA A CA 1
ATOM 1346 C C . ALA A 1 177 ? 9.643 -8.299 -13.680 1.00 90.06 177 ALA A C 1
ATOM 1348 O O . ALA A 1 177 ? 10.433 -8.335 -14.619 1.00 90.06 177 ALA A O 1
ATOM 1349 N N . ASP A 1 178 ? 9.012 -7.169 -13.348 1.00 90.50 178 ASP A N 1
ATOM 1350 C CA . ASP A 1 178 ? 9.139 -5.922 -14.115 1.00 90.50 178 ASP A CA 1
ATOM 1351 C C . ASP A 1 178 ? 10.545 -5.289 -14.063 1.00 90.50 178 ASP A C 1
ATOM 1353 O O . ASP A 1 178 ? 10.946 -4.585 -14.992 1.00 90.50 178 ASP A O 1
ATOM 1357 N N . VAL A 1 179 ? 11.309 -5.521 -12.989 1.00 90.00 179 VAL A N 1
ATOM 1358 C CA . VAL A 1 179 ? 12.678 -4.986 -12.839 1.00 90.00 179 VAL A CA 1
ATOM 1359 C C . VAL A 1 179 ? 13.773 -5.989 -13.196 1.00 90.00 179 VAL A C 1
ATOM 1361 O O . VAL A 1 179 ? 14.958 -5.673 -13.012 1.00 90.00 179 VAL A O 1
ATOM 1364 N N . ASP A 1 180 ? 13.396 -7.180 -13.664 1.00 85.38 180 ASP A N 1
ATOM 1365 C CA . ASP A 1 180 ? 14.312 -8.202 -14.156 1.00 85.38 180 ASP A CA 1
ATOM 1366 C C . ASP A 1 180 ? 14.647 -7.933 -15.635 1.00 85.38 180 ASP A C 1
ATOM 1368 O O . ASP A 1 180 ? 13.789 -8.088 -16.504 1.00 85.38 180 ASP A O 1
ATOM 1372 N N . PRO A 1 181 ? 15.892 -7.535 -15.955 1.00 68.44 181 PRO A N 1
ATOM 1373 C CA . PRO A 1 181 ? 16.293 -7.230 -17.324 1.00 68.44 181 PRO A CA 1
ATOM 1374 C C . PRO A 1 181 ? 16.457 -8.475 -18.210 1.00 68.44 181 PRO A C 1
ATOM 1376 O O . PRO A 1 181 ? 16.766 -8.325 -19.390 1.00 68.44 181 PRO A O 1
ATOM 1379 N N . THR A 1 182 ? 16.326 -9.686 -17.659 1.00 71.56 182 THR A N 1
ATOM 1380 C CA . THR A 1 182 ? 16.604 -10.948 -18.365 1.00 71.56 182 THR A CA 1
ATOM 1381 C C . THR A 1 182 ? 15.358 -11.740 -18.744 1.00 71.56 182 THR A C 1
ATOM 1383 O O . THR A 1 182 ? 15.472 -12.766 -19.415 1.00 71.56 182 THR A O 1
ATOM 1386 N N . ASN A 1 183 ? 14.177 -11.278 -18.333 1.00 72.19 183 ASN A N 1
ATOM 1387 C CA . ASN A 1 183 ? 12.959 -12.066 -18.411 1.00 72.19 183 ASN A CA 1
ATOM 1388 C C . ASN A 1 183 ? 11.974 -11.507 -19.453 1.00 72.19 183 ASN A C 1
ATOM 1390 O O . ASN A 1 183 ? 11.132 -10.657 -19.164 1.00 72.19 183 ASN A O 1
ATOM 1394 N N . ASP A 1 184 ? 12.052 -12.048 -20.672 1.00 67.81 184 ASP A N 1
ATOM 1395 C CA . ASP A 1 184 ? 11.121 -11.740 -21.770 1.00 67.81 184 ASP A CA 1
ATOM 1396 C C . ASP A 1 184 ? 9.676 -12.212 -21.480 1.00 67.81 184 ASP A C 1
ATOM 1398 O O . ASP A 1 184 ? 8.725 -11.768 -22.127 1.00 67.81 184 ASP A O 1
ATOM 1402 N N . GLU A 1 185 ? 9.475 -13.092 -20.492 1.00 78.12 185 GLU A N 1
ATOM 1403 C CA . GLU A 1 185 ? 8.154 -13.571 -20.068 1.00 78.12 185 GLU A CA 1
ATOM 1404 C C . GLU A 1 185 ? 7.521 -12.706 -18.967 1.00 78.12 185 GLU A C 1
ATOM 1406 O O . GLU A 1 185 ? 6.336 -12.879 -18.660 1.00 78.12 185 GLU A O 1
ATOM 1411 N N . SER A 1 186 ? 8.256 -11.732 -18.415 1.00 80.88 186 SER A N 1
ATOM 1412 C CA . SER A 1 186 ? 7.786 -10.866 -17.328 1.00 80.88 186 SER A CA 1
ATOM 1413 C C . SER A 1 186 ? 6.481 -10.156 -17.657 1.00 80.88 186 SER A C 1
ATOM 1415 O O . SER A 1 186 ? 5.562 -10.145 -16.841 1.00 80.88 186 SER A O 1
ATOM 1417 N N . GLU A 1 187 ? 6.344 -9.603 -18.864 1.00 80.94 187 GLU A N 1
ATOM 1418 C CA . GLU A 1 187 ? 5.116 -8.900 -19.244 1.00 80.94 187 GLU A CA 1
ATOM 1419 C C . GLU A 1 187 ? 3.905 -9.846 -19.283 1.00 80.94 187 GLU A C 1
ATOM 1421 O O . GLU A 1 187 ? 2.805 -9.472 -18.868 1.00 80.94 187 GLU A O 1
ATOM 1426 N N . ARG A 1 188 ? 4.104 -11.091 -19.735 1.00 83.62 188 ARG A N 1
ATOM 1427 C CA . ARG A 1 188 ? 3.047 -12.107 -19.777 1.00 83.62 188 ARG A CA 1
ATOM 1428 C C . ARG A 1 188 ? 2.620 -12.499 -18.366 1.00 83.62 188 ARG A C 1
ATOM 1430 O O . ARG A 1 188 ? 1.425 -12.481 -18.087 1.00 83.62 188 ARG A O 1
ATOM 1437 N N . LEU A 1 189 ? 3.582 -12.764 -17.483 1.00 84.81 189 LEU A N 1
ATOM 1438 C CA . LEU A 1 189 ? 3.331 -13.090 -16.079 1.00 84.81 189 LEU A CA 1
ATOM 1439 C C . LEU A 1 189 ? 2.583 -11.957 -15.361 1.00 84.81 189 LEU A C 1
ATOM 1441 O O . LEU A 1 189 ? 1.579 -12.194 -14.696 1.00 84.81 189 LEU A O 1
ATOM 1445 N N . ILE A 1 190 ? 3.027 -10.707 -15.524 1.00 85.00 190 ILE A N 1
ATOM 1446 C CA . ILE A 1 190 ? 2.384 -9.548 -14.887 1.00 85.00 190 ILE A CA 1
ATOM 1447 C C . ILE A 1 190 ? 0.941 -9.393 -15.389 1.00 85.00 190 ILE A C 1
ATOM 1449 O O . ILE A 1 190 ? 0.033 -9.128 -14.597 1.00 85.00 190 ILE A O 1
ATOM 1453 N N . ARG A 1 191 ? 0.699 -9.578 -16.693 1.00 85.56 191 ARG A N 1
ATOM 1454 C CA . ARG A 1 191 ? -0.655 -9.548 -17.266 1.00 85.56 191 ARG A CA 1
ATOM 1455 C C . ARG A 1 191 ? -1.522 -10.697 -16.758 1.00 85.56 191 ARG A C 1
ATOM 1457 O O . ARG A 1 191 ? -2.689 -10.462 -16.456 1.00 85.56 191 ARG A O 1
ATOM 1464 N N . GLU A 1 192 ? -0.967 -11.895 -16.616 1.00 87.19 192 GLU A N 1
ATOM 1465 C CA . GLU A 1 192 ? -1.660 -13.058 -16.058 1.00 87.19 192 GLU A CA 1
ATOM 1466 C C . GLU A 1 192 ? -2.089 -12.812 -14.607 1.00 87.19 192 GLU A C 1
ATOM 1468 O O . GLU A 1 192 ? -3.270 -12.946 -14.291 1.00 87.19 192 GLU A O 1
ATOM 1473 N N . ILE A 1 193 ? -1.179 -12.327 -13.754 1.00 86.25 193 ILE A N 1
ATOM 1474 C CA . ILE A 1 193 ? -1.492 -11.941 -12.368 1.00 86.25 193 ILE A CA 1
ATOM 1475 C C . ILE A 1 193 ? -2.563 -10.837 -12.348 1.00 86.25 193 ILE A C 1
ATOM 1477 O O . ILE A 1 193 ? -3.499 -10.859 -11.542 1.00 86.25 193 ILE A O 1
ATOM 1481 N N . ALA A 1 194 ? -2.486 -9.881 -13.276 1.00 83.00 194 ALA A N 1
ATOM 1482 C CA . ALA A 1 194 ? -3.497 -8.841 -13.438 1.00 83.00 194 ALA A CA 1
ATOM 1483 C C . ALA A 1 194 ? -4.838 -9.362 -14.001 1.00 83.00 194 ALA A C 1
ATOM 1485 O O . ALA A 1 194 ? -5.817 -8.615 -14.009 1.00 83.00 194 ALA A O 1
ATOM 1486 N N . GLY A 1 195 ? -4.946 -10.626 -14.422 1.00 84.88 195 GLY A N 1
ATOM 1487 C CA . GLY A 1 195 ? -6.144 -11.197 -15.052 1.00 84.88 195 GLY A CA 1
ATOM 1488 C C . GLY A 1 195 ? -6.432 -10.627 -16.446 1.00 84.88 195 GLY A C 1
ATOM 1489 O O . GLY A 1 195 ? -7.577 -10.604 -16.894 1.00 84.88 195 GLY A O 1
ATOM 1490 N N . LEU A 1 196 ? -5.407 -10.110 -17.121 1.00 80.88 196 LEU A N 1
ATOM 1491 C CA . LEU A 1 196 ? -5.480 -9.568 -18.472 1.00 80.88 196 LEU A CA 1
ATOM 1492 C C . LEU A 1 196 ? -5.121 -10.671 -19.476 1.00 80.88 196 LEU A C 1
ATOM 1494 O O . LEU A 1 196 ? -3.997 -10.738 -19.965 1.00 80.88 196 LEU A O 1
ATOM 1498 N N . HIS A 1 197 ? -6.083 -11.538 -19.790 1.00 67.56 197 HIS A N 1
ATOM 1499 C CA . HIS A 1 197 ? -5.934 -12.538 -20.849 1.00 67.56 197 HIS A CA 1
ATOM 1500 C C . HIS A 1 197 ? -6.300 -11.914 -22.204 1.00 67.56 197 HIS A C 1
ATOM 1502 O O . HIS A 1 197 ? -7.478 -11.770 -22.536 1.00 67.56 197 HIS A O 1
ATOM 1508 N N . LYS A 1 198 ? -5.291 -11.505 -22.972 1.00 52.56 198 LYS A N 1
ATOM 1509 C CA . LYS A 1 198 ? -5.406 -11.205 -24.404 1.00 52.56 198 LYS A CA 1
ATOM 1510 C C . LYS A 1 198 ? -4.209 -11.772 -25.139 1.00 52.56 198 LYS A C 1
ATOM 1512 O O . LYS A 1 198 ? -3.084 -11.538 -24.644 1.00 52.56 198 LYS A O 1
#

Nearest PDB structures (foldseek):
  6jx6-assembly1_D  TM=3.858E-01  e=1.370E+00  Homo sapiens
  6jx6-assembly1_A  TM=5.926E-01  e=8.269E+00  Homo sapiens
  1few-assembly1_A  TM=3.703E-01  e=6.396E+00  Homo sapiens
  4tx5-assembly1_B  TM=3.809E-01  e=7.088E+00  Homo sapiens

Mean predicted aligned error: 11.46 Å

Secondary structure (DSSP, 8-state):
---SSSHHHHHHHHHHHHHHHHHHHHHHHHHHHHHHHHHHHHHHHHHHHHHHHHHHHHHHHHHHHHHHHHHHHHHHHHHHHHHHHHHHTTSSPPPPHHHHHHHHHHHHHHHHHHHHHHHHHHHHHHHHHHHHHHTHHHHHHHHHHHHHHHHHHHTTS---HHHHHHHHHHHHHHHHHHT-TT-TTHHHHHHHHTT---

Foldseek 3Di:
DPPPPPPPPVVVVVVVVVVVVVVVVVVVVVVVVVVVVVVVVLVVLLVVLVVLLVVLLVLLVVLLVLLVVLVVLVVVLVVLVVVQVVVVVPPDDDRPVVSVVVSVVSVVVSVVSVVVSVVSLVVNVVSLVVCCVSVHDLLSLLSVLLSVVSVCSSVVNDDDPVSNVVSSVLSVQLSVLSSDPPDPCSVVSSCVSSVNDD

Solvent-accessible surface area (backbone atoms only — not comparable to full-atom values): 10794 Å² total; per-residue (Å²): 143,84,86,80,82,66,65,68,62,60,53,53,53,52,50,52,50,52,50,53,50,49,53,50,50,50,52,51,51,51,50,53,49,52,50,51,53,50,50,52,53,51,50,50,51,45,50,51,50,52,54,50,52,54,54,44,53,50,50,52,50,54,43,46,53,49,26,53,51,43,49,52,42,50,52,54,41,51,54,51,52,50,54,49,48,60,49,65,75,64,64,94,62,79,80,58,66,67,60,54,52,52,50,50,52,42,50,54,51,39,55,50,47,54,51,51,46,53,53,43,53,54,48,47,56,50,47,44,53,52,37,32,70,77,64,28,65,44,54,32,52,39,49,51,56,38,51,52,48,48,50,31,35,57,69,68,76,43,84,62,64,66,62,48,52,51,39,50,48,55,43,51,54,38,54,52,34,72,63,41,94,84,48,89,56,26,68,58,53,31,24,53,77,45,66,54,88,126

Sequence (198 aa):
MTWEWLAPTATAVVGLAGIAGTVGAATLARRTQIETARMAAVNALLQEKRALYARYLHAAEDFRDASTELLRLNEAKDAMLERLRSHLDLDDQPIPDELKAEISVLASRAEVMQRDLHASEKHLRRLRAELAVIGGTALSIIAVRLESKLTAVALGTAREDDDISGAMGYLTTAMHADVDPTNDESERLIREIAGLHK